Protein AF-A0A6G1L6P2-F1 (afdb_monomer)

Radius of gyration: 22.65 Å; Cα contacts (8 Å, |Δi|>4): 127; chains: 1; bounding box: 70×42×57 Å

Sequence (224 aa):
MVAENNATTLSATIERDLTTFKSQRERLYQLQTHPETIERSDSNMITTSSRSILKTYARELEALESKGSHTIEDKQAMHDLNTLLVMGDQLAEIRTIFAQAYEAKFGTIDNTTHELEQKSAGLEDQMADIDLDPSEASKTSTGTNTTAGNDPKGVYALLNLSPPVFFQVVQKAIKKKRMALHPDKNRDDPTAADRFAQFMALVEETMGTAEKKEKYDGAGIGAA

InterPro domains:
  IPR001623 DnaJ domain [PF00226] (155-217)
  IPR001623 DnaJ domain [PS50076] (154-220)
  IPR001623 DnaJ domain [cd06257] (156-198)
  IPR036869 Chaperone J-domain superfamily [G3DSA:1.10.287.110] (138-223)
  IPR036869 Chaperone J-domain superfamily [SSF46565] (152-220)

Mean predicted aligned error: 16.19 Å

pLDDT: mean 72.22, std 19.43, range [26.39, 90.69]

Organism: NCBI:txid161662

Solvent-accessible surface area (backbone atoms only — not comparable to full-atom values): 13826 Å² total; per-residue (Å²): 141,77,75,75,64,58,60,57,53,49,48,56,49,51,53,53,50,47,50,50,54,50,52,54,52,52,50,52,53,50,38,70,80,41,60,89,70,69,45,77,70,48,50,51,59,58,69,56,74,64,61,69,59,49,56,51,45,55,51,52,40,53,59,55,70,68,44,95,70,76,55,74,66,54,52,50,48,44,53,52,43,53,52,43,46,54,50,50,52,51,48,55,52,49,33,53,52,48,51,54,56,43,33,75,75,77,40,81,91,53,98,72,78,73,75,70,68,75,68,73,73,77,79,78,82,87,87,76,92,82,91,83,85,90,82,82,85,87,77,89,85,90,80,93,76,97,68,90,85,62,48,91,82,43,60,40,65,76,55,76,45,70,78,89,72,56,64,70,57,50,52,51,37,48,53,53,50,51,64,68,41,30,38,87,78,34,72,89,43,91,56,24,56,57,55,36,50,54,50,51,52,51,36,58,72,35,55,64,43,69,67,38,34,52,50,47,55,49,56,48,73,66,80,123

Foldseek 3Di:
DPDPPPLVVLVVVLVVLVVVLVVLVVVLVVCVVVVVPDDLVNLCSLPPQPVVVLVVLVVVLVVLVPDPDADPSSVVSNVSSVVSNLSSVQSNVSSVVSQVVCCVPPNHSDSPPPPPVVVVPPPDDDDDDDDDDDDDDDDDDDDDDDDDQQQPPCLCVLLVHDPPHDLVVSVVSLVVSLVVLPCVVVVVDPCSVVVSVVNVVVCVQARVDPVSVVVSRVVSVPPD

Nearest PDB structures (foldseek):
  2ctq-assembly1_A  TM=5.858E-01  e=2.218E-01  Homo sapiens
  9had-assembly1_A  TM=7.003E-01  e=1.950E+00  Dermatophagoides farinae
  3qni-assembly1_B  TM=3.106E-01  e=2.153E+00  Homo sapiens
  3q84-assembly3_N  TM=2.902E-01  e=2.262E+00  Homo sapiens
  3m3w-assembly1_B  TM=5.149E-01  e=7.777E+00  Mus musculus

Secondary structure (DSSP, 8-state):
--SHHHHHHHHHHHHHHHHHHHHHHHHHHHHHH-GGG--HHHHHHHH--THHHHHHHHHHHHHHHTSSS--HHHHHHHHHHHHHHHHHHHHHHHHHHHHHHHHHHH----TTTTSSSTTSSSS-----------------------S-SS-TTSHHHHHT--SS--HHHHHHHHHHHHHHS-GGG-TT-TTHHHHHHHHHHHHHHHTSSHHHHHHHHHHTTS--

Structure (mmCIF, N/CA/C/O backbone):
data_AF-A0A6G1L6P2-F1
#
_entry.id   AF-A0A6G1L6P2-F1
#
loop_
_atom_site.group_PDB
_atom_site.id
_atom_site.type_symbol
_atom_site.label_atom_id
_atom_site.label_alt_id
_atom_site.label_comp_id
_atom_site.label_asym_id
_atom_site.label_entity_id
_atom_site.label_seq_id
_atom_site.pdbx_PDB_ins_code
_atom_site.Cartn_x
_atom_site.Cartn_y
_atom_site.Cartn_z
_atom_site.occupancy
_atom_site.B_iso_or_equiv
_atom_site.auth_seq_id
_atom_site.auth_comp_id
_atom_site.auth_asym_id
_atom_site.auth_atom_id
_atom_site.pdbx_PDB_model_num
ATOM 1 N N . MET A 1 1 ? -18.878 6.992 34.022 1.00 39.09 1 MET A N 1
ATOM 2 C CA . MET A 1 1 ? -18.062 7.852 33.138 1.00 39.09 1 MET A CA 1
ATOM 3 C C . MET A 1 1 ? -16.719 7.169 32.879 1.00 39.09 1 MET A C 1
ATOM 5 O O . MET A 1 1 ? -15.797 7.424 33.634 1.00 39.09 1 MET A O 1
ATOM 9 N N . VAL A 1 2 ? -16.616 6.233 31.918 1.00 42.62 2 VAL A N 1
ATOM 10 C CA . VAL A 1 2 ? -15.323 5.564 31.585 1.00 42.62 2 VAL A CA 1
ATOM 11 C C . VAL A 1 2 ? -15.163 5.221 30.080 1.00 42.62 2 VAL A C 1
ATOM 13 O O . VAL A 1 2 ? -14.102 4.777 29.668 1.00 42.62 2 VAL A O 1
ATOM 16 N N . ALA A 1 3 ? -16.155 5.451 29.209 1.00 47.91 3 ALA A N 1
ATOM 17 C CA . ALA A 1 3 ? -16.074 4.995 27.808 1.00 47.91 3 ALA A CA 1
ATOM 18 C C . ALA A 1 3 ? -15.355 5.960 26.835 1.00 47.91 3 ALA A C 1
ATOM 20 O O . ALA A 1 3 ? -14.918 5.526 25.774 1.00 47.91 3 ALA A O 1
ATOM 21 N N . GLU A 1 4 ? -15.193 7.240 27.182 1.00 46.59 4 GLU A N 1
ATOM 22 C CA . GLU A 1 4 ? -14.683 8.266 26.248 1.00 46.59 4 GLU A CA 1
ATOM 23 C C . GLU A 1 4 ? -13.163 8.213 26.013 1.00 46.59 4 GLU A C 1
ATOM 25 O O . GLU A 1 4 ? -12.677 8.732 25.014 1.00 46.59 4 GLU A O 1
ATOM 30 N N . ASN A 1 5 ? -12.398 7.527 26.868 1.00 52.53 5 ASN A N 1
ATOM 31 C CA . ASN A 1 5 ? -10.936 7.499 26.745 1.00 52.53 5 ASN A CA 1
ATOM 32 C C . ASN A 1 5 ? -10.417 6.508 25.692 1.00 52.53 5 ASN A C 1
ATOM 34 O O . ASN A 1 5 ? -9.293 6.659 25.231 1.00 52.53 5 ASN A O 1
ATOM 38 N N . ASN A 1 6 ? -11.201 5.504 25.285 1.00 64.75 6 ASN A N 1
ATOM 39 C CA . ASN A 1 6 ? -10.676 4.438 24.424 1.00 64.75 6 ASN A CA 1
ATOM 40 C C . ASN A 1 6 ? -10.648 4.838 22.937 1.00 64.75 6 ASN A C 1
ATOM 42 O O . ASN A 1 6 ? -9.702 4.515 22.225 1.00 64.75 6 ASN A O 1
ATOM 46 N N . ALA A 1 7 ? -11.652 5.594 22.478 1.00 63.69 7 ALA A N 1
ATOM 47 C CA . ALA A 1 7 ? -11.746 6.031 21.083 1.00 63.69 7 ALA A CA 1
ATOM 48 C C . ALA A 1 7 ? -10.664 7.065 20.728 1.00 63.69 7 ALA A C 1
ATOM 50 O O . ALA A 1 7 ? -10.006 6.948 19.697 1.00 63.69 7 ALA A O 1
ATOM 51 N N . THR A 1 8 ? -10.413 8.029 21.616 1.00 69.75 8 THR A N 1
ATOM 52 C CA . THR A 1 8 ? -9.384 9.060 21.416 1.00 69.75 8 THR A CA 1
ATOM 53 C C . THR A 1 8 ? -7.974 8.465 21.417 1.00 69.75 8 THR A C 1
ATOM 55 O O . THR A 1 8 ? -7.147 8.825 20.580 1.00 69.75 8 THR A O 1
ATOM 58 N N . THR A 1 9 ? -7.692 7.511 22.312 1.00 77.25 9 THR A N 1
ATOM 59 C CA . THR A 1 9 ? -6.400 6.805 22.341 1.00 77.25 9 THR A CA 1
ATOM 60 C C . THR A 1 9 ? -6.196 5.932 21.103 1.00 77.25 9 THR A C 1
ATOM 62 O O . THR A 1 9 ? -5.087 5.895 20.562 1.00 77.25 9 THR A O 1
ATOM 65 N N . LEU A 1 10 ? -7.254 5.274 20.622 1.00 78.00 10 LEU A N 1
ATOM 66 C CA . LEU A 1 10 ? -7.213 4.509 19.379 1.00 78.00 10 LEU A CA 1
ATOM 67 C C . LEU A 1 10 ? -6.943 5.422 18.172 1.00 78.00 10 LEU A C 1
ATOM 69 O O . LEU A 1 10 ? -6.026 5.145 17.405 1.00 78.00 10 LEU A O 1
ATOM 73 N N . SER A 1 11 ? -7.648 6.552 18.057 1.00 78.25 11 SER A N 1
ATOM 74 C CA 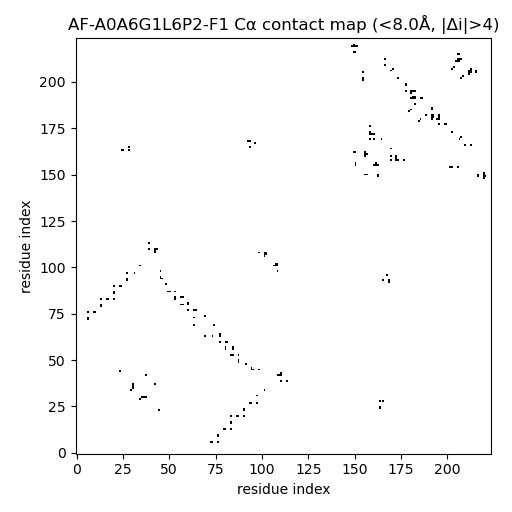. SER A 1 11 ? -7.448 7.525 16.972 1.00 78.25 11 SER A CA 1
ATOM 75 C C . SER A 1 11 ? -6.012 8.054 16.923 1.00 78.25 11 SER A C 1
ATOM 77 O O . SER A 1 11 ? -5.377 8.021 15.873 1.00 78.25 11 SER A O 1
ATOM 79 N N . ALA A 1 12 ? -5.451 8.459 18.067 1.00 82.56 12 ALA A N 1
ATOM 80 C CA . ALA A 1 12 ? -4.067 8.937 18.136 1.00 82.56 12 ALA A CA 1
ATOM 81 C C . ALA A 1 12 ? -3.046 7.845 17.756 1.00 82.56 12 ALA A C 1
ATOM 83 O O . ALA A 1 12 ? -2.016 8.124 17.139 1.00 82.56 12 ALA A O 1
ATOM 84 N N . THR A 1 13 ? -3.335 6.589 18.111 1.00 85.06 13 THR A N 1
ATOM 85 C CA . THR A 1 13 ? -2.504 5.438 17.733 1.00 85.06 13 THR A CA 1
ATOM 86 C C . THR A 1 13 ? -2.556 5.211 16.222 1.00 85.06 13 THR A C 1
ATOM 88 O O . THR A 1 13 ? -1.507 5.112 15.586 1.00 85.06 13 THR A O 1
ATOM 91 N N . ILE A 1 14 ? -3.757 5.218 15.633 1.00 81.94 14 ILE A N 1
ATOM 92 C CA . ILE A 1 14 ? -3.962 5.079 14.187 1.00 81.94 14 ILE A CA 1
ATOM 93 C C . ILE A 1 14 ? -3.230 6.191 13.429 1.00 81.94 14 ILE A C 1
ATOM 95 O O . ILE A 1 14 ? -2.515 5.899 12.475 1.00 81.94 14 ILE A O 1
ATOM 99 N N . GLU A 1 15 ? -3.334 7.450 13.860 1.00 83.56 15 GLU A N 1
ATOM 100 C CA . GLU A 1 15 ? -2.660 8.583 13.208 1.00 83.56 15 GLU A CA 1
ATOM 101 C C . GLU A 1 15 ? -1.131 8.462 13.227 1.00 83.56 15 GLU A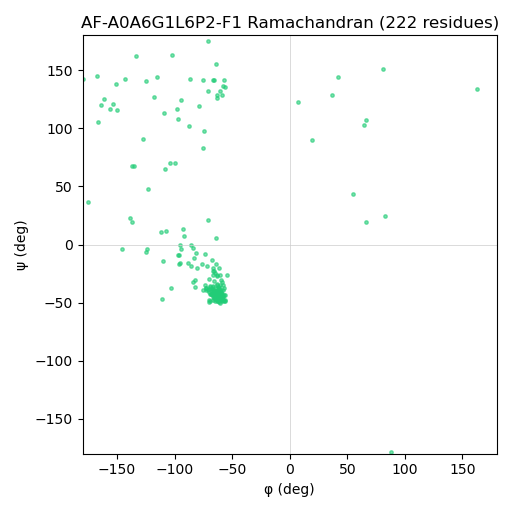 C 1
ATOM 103 O O . GLU A 1 15 ? -0.465 8.672 12.203 1.00 83.56 15 GLU A O 1
ATOM 108 N N . ARG A 1 16 ? -0.556 8.093 14.379 1.00 86.44 16 ARG A N 1
ATOM 109 C CA . ARG A 1 16 ? 0.888 7.854 14.513 1.00 86.44 16 ARG A CA 1
ATOM 110 C C . ARG A 1 16 ? 1.343 6.746 13.568 1.00 86.44 16 ARG A C 1
ATOM 112 O O . ARG A 1 16 ? 2.357 6.880 12.876 1.00 86.44 16 ARG A O 1
ATOM 119 N N . ASP A 1 17 ? 0.598 5.650 13.537 1.00 83.69 17 ASP A N 1
ATOM 120 C CA . ASP A 1 17 ? 0.978 4.476 12.766 1.00 83.69 17 ASP A CA 1
ATOM 121 C C . ASP A 1 17 ? 0.784 4.737 11.264 1.00 83.69 17 ASP A C 1
ATOM 123 O O . ASP A 1 17 ? 1.669 4.423 10.472 1.00 83.69 17 ASP A O 1
ATOM 127 N N . LEU A 1 18 ? -0.268 5.455 10.864 1.00 81.38 18 LEU A N 1
ATOM 128 C CA . LEU A 1 18 ? -0.483 5.923 9.492 1.00 81.38 18 LEU A CA 1
ATOM 129 C C . LEU A 1 18 ? 0.642 6.853 9.016 1.00 81.38 18 LEU A C 1
ATOM 131 O O . LEU A 1 18 ? 1.123 6.721 7.889 1.00 81.38 18 LEU A O 1
ATOM 135 N N . THR A 1 19 ? 1.113 7.751 9.883 1.00 85.56 19 THR A N 1
ATOM 136 C CA . THR A 1 19 ? 2.292 8.588 9.611 1.00 85.56 19 THR A CA 1
ATOM 137 C C . THR A 1 19 ? 3.536 7.724 9.404 1.00 85.56 19 THR A C 1
ATOM 139 O O . THR A 1 19 ? 4.246 7.891 8.413 1.00 85.56 19 THR A O 1
ATOM 142 N N . THR A 1 20 ? 3.748 6.730 10.268 1.00 85.62 20 THR A N 1
ATOM 143 C CA . THR A 1 20 ? 4.863 5.776 10.152 1.00 85.62 20 THR A CA 1
ATOM 144 C C . THR A 1 20 ? 4.810 4.994 8.837 1.00 85.62 20 THR A C 1
ATOM 146 O O . THR A 1 20 ? 5.813 4.918 8.127 1.00 85.62 20 THR A O 1
ATOM 149 N N . PHE A 1 21 ? 3.645 4.455 8.461 1.00 83.31 21 PHE A N 1
ATOM 150 C CA . PHE A 1 21 ? 3.459 3.729 7.200 1.00 83.31 21 PHE A CA 1
ATOM 151 C C . PHE A 1 21 ? 3.730 4.620 5.983 1.00 83.31 21 PHE A C 1
ATOM 153 O O . PHE A 1 21 ? 4.375 4.172 5.034 1.00 83.31 21 PHE A O 1
ATOM 160 N N . LYS A 1 22 ? 3.294 5.888 6.010 1.00 83.50 22 LYS A N 1
ATOM 161 C CA . LYS A 1 22 ? 3.586 6.860 4.945 1.00 83.50 22 LYS A CA 1
ATOM 162 C C . LYS A 1 22 ? 5.086 7.119 4.809 1.00 83.50 22 LYS A C 1
ATOM 164 O O . LYS A 1 22 ? 5.600 7.024 3.698 1.00 83.50 22 LYS A O 1
ATOM 169 N N . SER A 1 23 ? 5.789 7.381 5.912 1.00 85.50 23 SER A N 1
ATOM 170 C CA . SER A 1 23 ? 7.239 7.617 5.898 1.00 85.50 23 SER A CA 1
ATOM 171 C C . SER A 1 23 ? 8.022 6.399 5.411 1.00 85.50 23 SER A C 1
ATOM 173 O O . SER A 1 23 ? 8.928 6.538 4.597 1.00 85.50 23 SER A O 1
ATOM 175 N N . GLN A 1 24 ? 7.646 5.193 5.846 1.00 85.56 24 GLN A N 1
ATOM 176 C CA . GLN A 1 24 ? 8.282 3.955 5.382 1.00 85.56 24 GLN A CA 1
ATOM 177 C C . GLN A 1 24 ? 8.063 3.723 3.887 1.00 85.56 24 GLN A C 1
ATOM 179 O O . GLN A 1 24 ? 8.971 3.308 3.170 1.00 85.56 24 GLN A O 1
ATOM 184 N N . ARG A 1 25 ? 6.850 4.005 3.405 1.00 83.19 25 ARG A N 1
ATOM 185 C CA . ARG A 1 25 ? 6.527 3.917 1.985 1.00 83.19 25 ARG A CA 1
ATOM 186 C C . ARG A 1 25 ? 7.378 4.892 1.167 1.00 83.19 25 ARG A C 1
ATOM 188 O O . ARG A 1 25 ? 7.939 4.483 0.157 1.00 83.19 25 ARG A O 1
ATOM 195 N N . GLU A 1 26 ? 7.493 6.140 1.614 1.00 84.62 26 GLU A N 1
ATOM 196 C CA . GLU A 1 26 ? 8.321 7.162 0.965 1.00 84.62 26 GLU A CA 1
ATOM 197 C C . GLU A 1 26 ? 9.799 6.761 0.931 1.00 84.62 26 GLU A C 1
ATOM 199 O O . GLU A 1 26 ? 10.443 6.823 -0.114 1.00 84.62 26 GLU A O 1
ATOM 204 N N . ARG A 1 27 ? 10.324 6.251 2.050 1.00 87.12 27 ARG A N 1
ATOM 205 C CA . ARG A 1 27 ? 11.709 5.779 2.127 1.00 87.12 27 ARG A CA 1
ATOM 206 C C . ARG A 1 27 ? 11.987 4.653 1.134 1.00 87.12 27 ARG A C 1
ATOM 208 O O . ARG A 1 27 ? 13.006 4.681 0.455 1.00 87.12 27 ARG A O 1
ATOM 215 N N . LEU A 1 28 ? 11.062 3.704 0.978 1.00 83.44 28 LEU A N 1
ATOM 216 C CA . LEU A 1 28 ? 11.200 2.647 -0.027 1.00 83.44 28 LEU A CA 1
ATOM 217 C C . LEU A 1 28 ? 11.260 3.216 -1.456 1.00 83.44 28 LEU A C 1
ATOM 219 O O . LEU A 1 28 ? 12.044 2.709 -2.255 1.00 83.44 28 LEU A O 1
ATOM 223 N N . TYR A 1 29 ? 10.511 4.278 -1.784 1.00 80.88 29 TYR A N 1
ATOM 224 C CA . TYR A 1 29 ? 10.645 4.940 -3.095 1.00 80.88 29 TYR A CA 1
ATOM 225 C C . TYR A 1 29 ? 12.018 5.542 -3.317 1.00 80.88 29 TYR A C 1
ATOM 227 O O . TYR A 1 29 ? 12.578 5.389 -4.401 1.00 80.88 29 TYR A O 1
ATOM 235 N N . GLN A 1 30 ? 12.562 6.208 -2.303 1.00 83.12 30 GLN A N 1
ATOM 236 C CA . GLN A 1 30 ? 13.899 6.786 -2.393 1.00 83.12 30 GLN A CA 1
ATOM 237 C C . GLN A 1 30 ? 14.946 5.700 -2.639 1.00 83.12 30 GLN A C 1
ATOM 239 O O . GLN A 1 30 ? 15.768 5.838 -3.536 1.00 83.12 30 GLN A O 1
ATOM 244 N N . LEU A 1 31 ? 14.855 4.573 -1.932 1.00 82.81 31 LEU A N 1
ATOM 245 C CA . LEU A 1 31 ? 15.752 3.436 -2.148 1.00 82.81 31 LEU A CA 1
ATOM 246 C C . LEU A 1 31 ? 15.571 2.782 -3.525 1.00 82.81 31 LEU A C 1
ATOM 248 O O . LEU A 1 31 ? 16.473 2.114 -4.017 1.00 82.81 31 LEU A O 1
ATOM 252 N N . GLN A 1 32 ? 14.415 2.944 -4.170 1.00 74.00 32 GLN A N 1
ATOM 253 C CA . GLN A 1 32 ? 14.222 2.466 -5.538 1.00 74.00 32 GLN A CA 1
ATOM 254 C C . GLN A 1 32 ? 15.032 3.288 -6.544 1.00 74.00 32 GLN A C 1
ATOM 256 O O . GLN A 1 32 ? 15.559 2.731 -7.508 1.00 74.00 32 GLN A O 1
ATOM 261 N N . THR A 1 33 ? 15.062 4.607 -6.355 1.00 75.38 33 THR A N 1
ATOM 262 C CA . THR A 1 33 ? 15.762 5.536 -7.247 1.00 75.38 33 THR A CA 1
ATOM 263 C C . THR A 1 33 ? 17.251 5.616 -6.925 1.00 75.38 33 THR A C 1
ATOM 265 O O . THR A 1 33 ? 18.043 5.771 -7.847 1.00 75.38 33 THR A O 1
ATOM 268 N N . HIS A 1 34 ? 17.614 5.427 -5.654 1.00 77.88 34 HIS A N 1
ATOM 269 C CA . HIS A 1 34 ? 18.975 5.531 -5.125 1.00 77.88 34 HIS A CA 1
ATOM 270 C C . HIS A 1 34 ? 19.282 4.350 -4.178 1.00 77.88 34 HIS A C 1
ATOM 272 O O . HIS A 1 34 ? 19.381 4.538 -2.958 1.00 77.88 34 HIS A O 1
ATOM 278 N N . PRO A 1 35 ? 19.364 3.103 -4.685 1.00 75.44 35 PRO A N 1
ATOM 279 C CA . PRO A 1 35 ? 19.577 1.906 -3.861 1.00 75.44 35 PRO A CA 1
ATOM 280 C C . PRO A 1 35 ? 20.905 1.898 -3.090 1.00 75.44 35 PRO A C 1
ATOM 282 O O . PRO A 1 35 ? 21.017 1.198 -2.086 1.00 75.44 35 PRO A O 1
ATOM 285 N N . GLU A 1 36 ? 21.887 2.688 -3.520 1.00 73.75 36 GLU A N 1
ATOM 286 C CA . GLU A 1 36 ? 23.169 2.922 -2.847 1.00 73.75 36 GLU A CA 1
ATOM 287 C C . GLU A 1 36 ? 23.040 3.688 -1.520 1.00 73.75 36 GLU A C 1
ATOM 289 O O . GLU A 1 36 ? 23.975 3.714 -0.728 1.00 73.75 36 GLU A O 1
ATOM 294 N N . THR A 1 37 ? 21.880 4.295 -1.251 1.00 79.88 37 THR A N 1
ATOM 295 C CA . THR A 1 37 ? 21.626 5.075 -0.025 1.00 79.88 37 THR A CA 1
ATOM 296 C C . THR A 1 37 ? 21.007 4.254 1.108 1.00 79.88 37 THR A C 1
ATOM 298 O O . THR A 1 37 ? 20.481 4.829 2.065 1.00 79.88 37 THR A O 1
ATOM 301 N N . ILE A 1 38 ? 21.022 2.919 0.996 1.00 81.06 38 ILE A N 1
ATOM 302 C CA . ILE A 1 38 ? 20.427 2.030 1.995 1.00 81.06 38 ILE A CA 1
ATOM 303 C C . ILE A 1 38 ? 21.141 2.160 3.343 1.00 81.06 38 ILE A C 1
ATOM 305 O O . ILE A 1 38 ? 22.354 2.018 3.461 1.00 81.06 38 ILE A O 1
ATOM 309 N N . GLU A 1 39 ? 20.368 2.425 4.389 1.00 82.19 39 GLU A N 1
ATOM 310 C CA . GLU A 1 39 ? 20.861 2.499 5.756 1.00 82.19 39 GLU A CA 1
ATOM 311 C C . GLU A 1 39 ? 20.510 1.229 6.536 1.00 82.19 39 GLU A C 1
ATOM 313 O O . GLU A 1 39 ? 19.584 0.481 6.220 1.00 82.19 39 GLU A O 1
ATOM 318 N N . ARG A 1 40 ? 21.185 1.019 7.670 1.00 72.44 40 ARG A N 1
ATOM 319 C CA . ARG A 1 40 ? 20.848 -0.075 8.596 1.00 72.44 40 ARG A CA 1
ATOM 320 C C . ARG A 1 40 ? 19.403 0.003 9.110 1.00 72.44 40 ARG A C 1
ATOM 322 O O . ARG A 1 40 ? 18.780 -1.024 9.391 1.00 72.44 40 ARG A O 1
ATOM 329 N N . SER A 1 41 ? 18.882 1.219 9.260 1.00 76.31 41 SER A N 1
ATOM 330 C CA . SER A 1 41 ? 17.487 1.488 9.618 1.00 76.31 41 SER A CA 1
ATOM 331 C C . SER A 1 41 ? 16.519 0.919 8.564 1.00 76.31 41 SER A C 1
ATOM 333 O O . SER A 1 41 ? 15.477 0.362 8.926 1.00 76.31 41 SER A O 1
ATOM 335 N N . ASP A 1 42 ? 16.906 0.948 7.286 1.00 81.31 42 ASP A N 1
ATOM 336 C CA . ASP A 1 42 ? 16.126 0.430 6.164 1.00 81.31 42 ASP A CA 1
ATOM 337 C C . ASP A 1 42 ? 16.101 -1.095 6.129 1.00 81.31 42 ASP A C 1
ATOM 339 O O . ASP A 1 42 ? 15.039 -1.671 5.900 1.00 81.31 42 ASP A O 1
ATOM 343 N N . SER A 1 43 ? 17.215 -1.770 6.436 1.00 73.31 43 SER A N 1
ATOM 344 C CA . SER A 1 43 ? 17.243 -3.240 6.520 1.00 73.31 43 SER A CA 1
ATOM 345 C C . SER A 1 43 ? 16.229 -3.761 7.536 1.00 73.31 43 SER A C 1
ATOM 347 O O . SER A 1 43 ? 15.455 -4.674 7.240 1.00 73.31 43 SER A O 1
ATOM 349 N N . ASN A 1 44 ? 16.141 -3.123 8.708 1.00 74.31 44 ASN A N 1
ATOM 350 C CA . ASN A 1 44 ? 15.120 -3.457 9.700 1.00 74.31 44 ASN 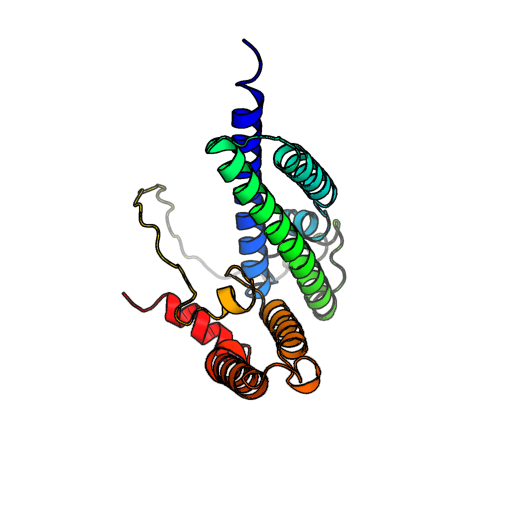A CA 1
ATOM 351 C C . ASN A 1 44 ? 13.709 -3.155 9.183 1.00 74.31 44 ASN A C 1
ATOM 353 O O . ASN A 1 44 ? 12.805 -3.964 9.380 1.00 74.31 44 ASN A O 1
ATOM 357 N N . MET A 1 45 ? 13.492 -2.032 8.498 1.00 80.38 45 MET A N 1
ATOM 358 C CA . MET A 1 45 ? 12.193 -1.730 7.892 1.00 80.38 45 MET A CA 1
ATOM 359 C C . MET A 1 45 ? 11.793 -2.785 6.848 1.00 80.38 45 MET A C 1
ATOM 361 O O . MET A 1 45 ? 10.648 -3.229 6.836 1.00 80.38 45 MET A O 1
ATOM 365 N N . ILE A 1 46 ? 12.709 -3.207 5.981 1.00 71.94 46 ILE A N 1
ATOM 366 C CA . ILE A 1 46 ? 12.446 -4.159 4.896 1.00 71.94 46 ILE A CA 1
ATOM 367 C C . ILE A 1 46 ? 12.151 -5.553 5.463 1.00 71.94 46 ILE A C 1
ATOM 369 O O . ILE A 1 46 ? 11.190 -6.199 5.040 1.00 71.94 46 ILE A O 1
ATOM 373 N N . THR A 1 47 ? 12.922 -5.985 6.463 1.00 68.00 47 THR A N 1
ATOM 374 C CA . THR A 1 47 ? 12.842 -7.338 7.035 1.00 68.00 47 THR A CA 1
ATOM 375 C C . THR A 1 47 ? 11.760 -7.487 8.110 1.00 68.00 47 THR A C 1
ATOM 377 O O . THR A 1 47 ? 11.131 -8.544 8.217 1.00 68.00 47 THR A O 1
ATOM 380 N N . THR A 1 48 ? 11.474 -6.440 8.890 1.00 68.31 48 THR A N 1
ATOM 381 C CA . THR A 1 48 ? 10.544 -6.533 10.028 1.00 68.31 48 THR A CA 1
ATOM 382 C C . THR A 1 48 ? 9.112 -6.288 9.575 1.00 68.31 48 THR A C 1
ATOM 384 O O . THR A 1 48 ? 8.677 -5.157 9.357 1.00 68.31 48 THR A O 1
ATOM 387 N N . SER A 1 49 ? 8.340 -7.362 9.431 1.00 62.53 49 SER A N 1
ATOM 388 C CA . SER A 1 49 ? 6.937 -7.274 9.032 1.00 62.53 49 SER A CA 1
ATOM 389 C C . SER A 1 49 ? 6.041 -6.865 10.205 1.00 62.53 49 SER A C 1
ATOM 391 O O . SER A 1 49 ? 5.882 -7.623 11.160 1.00 62.53 49 SER A O 1
ATOM 393 N N . SER A 1 50 ? 5.352 -5.726 10.096 1.00 67.19 50 SER A N 1
ATOM 394 C CA . SER A 1 50 ? 4.351 -5.277 11.080 1.00 67.19 50 SER A CA 1
ATOM 395 C C . SER A 1 50 ? 3.054 -6.108 11.057 1.00 67.19 50 SER A C 1
ATOM 397 O O . SER A 1 50 ? 2.015 -5.654 11.516 1.00 67.19 50 SER A O 1
ATOM 399 N N . ARG A 1 51 ? 3.054 -7.345 10.543 1.00 69.94 51 ARG A N 1
ATOM 400 C CA . ARG A 1 51 ? 1.849 -8.196 10.449 1.00 69.94 51 ARG A CA 1
ATOM 401 C C . ARG A 1 51 ? 1.121 -8.387 11.783 1.00 69.94 51 ARG A C 1
ATOM 403 O O . ARG A 1 51 ? -0.075 -8.657 11.779 1.00 69.94 51 ARG A O 1
ATOM 410 N N . SER A 1 52 ? 1.818 -8.278 12.913 1.00 74.75 52 SER A N 1
ATOM 411 C CA . SER A 1 52 ? 1.195 -8.308 14.240 1.00 74.75 52 SER A CA 1
ATOM 412 C C . SER A 1 52 ? 0.283 -7.104 14.482 1.00 74.75 52 SER A C 1
ATOM 414 O O . SER A 1 52 ? -0.816 -7.297 14.990 1.00 74.75 52 SER A O 1
ATOM 416 N N . ILE A 1 53 ? 0.691 -5.900 14.068 1.00 78.75 53 ILE A N 1
ATOM 417 C CA . ILE A 1 53 ? -0.087 -4.672 14.267 1.00 78.75 53 ILE A CA 1
ATOM 418 C C . ILE A 1 53 ? -1.336 -4.658 13.376 1.00 78.75 53 ILE A C 1
ATOM 420 O O . ILE A 1 53 ? -2.426 -4.361 13.850 1.00 78.75 53 ILE A O 1
ATOM 424 N N . LEU A 1 54 ? -1.217 -5.131 12.128 1.00 82.38 54 LEU A N 1
ATOM 425 C CA . LEU A 1 54 ? -2.351 -5.247 11.198 1.00 82.38 54 LEU A CA 1
ATOM 426 C C . LEU A 1 54 ? -3.427 -6.211 11.712 1.00 82.38 54 LEU A C 1
ATOM 428 O O . LEU A 1 54 ? -4.617 -5.950 11.576 1.00 82.38 54 LEU A O 1
ATOM 432 N N . LYS A 1 55 ? -3.025 -7.306 12.369 1.00 85.56 55 LYS A N 1
ATOM 433 C CA . LYS A 1 55 ? -3.972 -8.229 13.015 1.00 85.56 55 LYS A CA 1
ATOM 434 C C . LYS A 1 55 ? -4.714 -7.592 14.187 1.00 85.56 55 LYS A C 1
ATOM 436 O O . LYS A 1 55 ? -5.836 -8.009 14.466 1.00 85.56 55 LYS A O 1
ATOM 441 N N . THR A 1 56 ? -4.086 -6.657 14.895 1.00 85.50 56 THR A N 1
ATOM 442 C CA . THR A 1 56 ? -4.740 -5.903 15.969 1.00 85.50 56 THR A CA 1
ATOM 443 C C . THR A 1 56 ? -5.792 -4.970 15.379 1.00 85.50 56 THR A C 1
ATOM 445 O O . THR A 1 56 ? -6.948 -5.055 15.776 1.00 85.50 56 THR A O 1
ATOM 448 N N . TYR A 1 57 ? -5.443 -4.202 14.344 1.00 86.69 57 TYR A N 1
ATOM 449 C CA . TYR A 1 57 ? -6.387 -3.300 13.677 1.00 86.69 57 TYR A CA 1
ATOM 450 C C . TYR A 1 57 ? -7.556 -4.017 13.011 1.00 86.69 57 TYR A C 1
ATOM 452 O O . TYR A 1 57 ? -8.678 -3.534 13.072 1.00 86.69 57 TYR A O 1
ATOM 460 N N . ALA A 1 58 ? -7.325 -5.190 12.414 1.00 87.62 58 ALA A N 1
ATOM 461 C CA . ALA A 1 58 ? -8.405 -5.990 11.842 1.00 87.62 58 ALA A CA 1
ATOM 462 C C . ALA A 1 58 ? -9.437 -6.402 12.906 1.00 87.62 58 ALA A C 1
ATOM 464 O O . ALA A 1 58 ? -10.636 -6.340 12.656 1.00 87.62 58 ALA A O 1
ATOM 465 N N . ARG A 1 59 ? -8.979 -6.767 14.112 1.00 87.06 59 ARG A N 1
ATOM 466 C CA . ARG A 1 59 ? -9.876 -7.083 15.236 1.00 87.06 59 ARG A CA 1
ATOM 467 C C . ARG A 1 59 ? -10.596 -5.850 15.771 1.00 87.06 59 ARG A C 1
ATOM 469 O O . ARG A 1 59 ? -11.753 -5.949 16.159 1.00 87.06 59 ARG A O 1
ATOM 476 N N . GLU A 1 60 ? -9.920 -4.707 15.825 1.00 86.56 60 GLU A N 1
ATOM 477 C CA . GLU A 1 60 ? -10.536 -3.447 16.259 1.00 86.56 60 GLU A CA 1
ATOM 478 C C . GLU A 1 60 ? -11.591 -2.962 15.263 1.00 86.56 60 GLU A C 1
ATOM 480 O O . GLU A 1 60 ? -12.654 -2.509 15.682 1.00 86.56 60 GLU A O 1
ATOM 485 N N . LEU A 1 61 ? -11.342 -3.132 13.962 1.00 89.06 61 LEU A N 1
ATOM 486 C CA . LEU A 1 61 ? -12.313 -2.854 12.911 1.00 89.06 61 LEU A CA 1
ATOM 487 C C . LEU A 1 61 ? -13.550 -3.749 13.062 1.00 89.06 61 LEU A C 1
ATOM 489 O O . LEU A 1 61 ? -14.658 -3.230 13.130 1.00 89.06 61 LEU A O 1
ATOM 493 N N . GLU A 1 62 ? -13.367 -5.062 13.226 1.00 89.12 62 GLU A N 1
ATOM 494 C CA . GLU A 1 62 ? -14.468 -6.014 13.451 1.00 89.12 62 GLU A CA 1
ATOM 495 C C . GLU A 1 62 ? -15.273 -5.682 14.724 1.00 89.12 62 GLU A C 1
ATOM 497 O O . GLU A 1 62 ? -16.505 -5.757 14.741 1.00 89.12 62 GLU A O 1
ATOM 502 N N . ALA A 1 63 ? -14.590 -5.266 15.795 1.00 86.62 63 ALA A N 1
ATOM 503 C CA . ALA A 1 63 ? -15.231 -4.852 17.040 1.00 86.62 63 ALA A CA 1
ATOM 504 C C . ALA A 1 63 ? -16.054 -3.564 16.880 1.00 86.62 63 ALA A C 1
ATOM 506 O O . ALA A 1 63 ? -17.110 -3.439 17.504 1.00 86.62 63 ALA A O 1
ATOM 507 N N . LEU A 1 64 ? -15.588 -2.616 16.058 1.00 86.25 64 LEU A N 1
ATOM 508 C CA . LEU A 1 64 ? -16.341 -1.408 15.726 1.00 86.25 64 LEU A CA 1
ATOM 509 C C . LEU A 1 64 ? -17.540 -1.734 14.836 1.00 86.25 64 LEU A C 1
ATOM 511 O O . LEU A 1 64 ? -18.637 -1.328 15.193 1.00 86.25 64 LEU A O 1
ATOM 515 N N . GLU A 1 65 ? -17.363 -2.526 13.776 1.00 87.81 65 GLU A N 1
ATOM 516 C CA . GLU A 1 65 ? -18.435 -2.946 12.856 1.00 87.81 65 GLU A CA 1
ATOM 517 C C . GLU A 1 65 ? -19.552 -3.732 13.559 1.00 87.81 65 GLU A C 1
ATOM 519 O O . GLU A 1 65 ? -20.721 -3.660 13.175 1.00 87.81 65 GLU A O 1
ATOM 524 N N . SER A 1 66 ? -19.204 -4.465 14.620 1.00 88.38 66 SER A N 1
ATOM 525 C CA . SER A 1 66 ? -20.156 -5.220 15.439 1.00 88.38 66 SER A CA 1
ATOM 526 C C . SER A 1 66 ? -21.018 -4.336 16.353 1.00 88.38 66 SER A C 1
ATOM 528 O O . SER A 1 66 ? -21.952 -4.838 16.988 1.00 88.38 66 SER A O 1
ATOM 530 N N . LYS A 1 67 ? -20.743 -3.026 16.459 1.00 85.62 67 LYS A N 1
ATOM 531 C CA . LYS A 1 67 ? -21.587 -2.106 17.233 1.00 85.62 67 LYS A CA 1
ATOM 532 C C . LYS A 1 67 ? -22.921 -1.878 16.512 1.00 85.62 67 LYS A C 1
ATOM 534 O O . LYS A 1 67 ? -22.981 -1.540 15.337 1.00 85.62 67 LYS A O 1
ATOM 539 N N . GLY A 1 68 ? -24.029 -1.990 17.250 1.00 81.31 68 GLY A N 1
ATOM 540 C CA . GLY A 1 68 ? -25.379 -1.779 16.701 1.00 81.31 68 GLY A CA 1
ATOM 541 C C . GLY A 1 68 ? -25.676 -0.336 16.260 1.00 81.31 68 GLY A C 1
ATOM 542 O O . GLY A 1 68 ? -26.576 -0.112 15.452 1.00 81.31 68 GLY A O 1
ATOM 543 N N . SER A 1 69 ? -24.925 0.648 16.761 1.00 84.94 69 SER A N 1
ATOM 544 C CA . SER A 1 69 ? -24.953 2.038 16.302 1.00 84.94 69 SER A CA 1
ATOM 545 C C . SER A 1 69 ? -23.543 2.627 16.339 1.00 84.94 69 SER A C 1
ATOM 547 O O . SER A 1 69 ? -22.760 2.325 17.237 1.00 84.94 69 SER A O 1
ATOM 549 N N . HIS A 1 70 ? -23.228 3.461 15.348 1.00 87.50 70 HIS A N 1
ATOM 550 C CA . HIS A 1 70 ? -21.899 4.041 15.164 1.00 87.50 70 HIS A CA 1
ATOM 551 C C . HIS A 1 70 ? -21.984 5.557 15.287 1.00 87.50 70 HIS A C 1
ATOM 553 O O . HIS A 1 70 ? -22.787 6.187 14.584 1.00 87.50 70 HIS A O 1
ATOM 559 N N . THR A 1 71 ? -21.151 6.139 16.147 1.00 89.31 71 THR A N 1
ATOM 560 C CA . THR A 1 71 ? -20.977 7.595 16.196 1.00 89.31 71 THR A CA 1
ATOM 561 C C . THR A 1 71 ? -20.221 8.096 14.957 1.00 89.31 71 THR A C 1
ATOM 563 O O . THR A 1 71 ? -19.794 7.311 14.104 1.00 89.31 71 THR A O 1
ATOM 566 N N . ILE A 1 72 ? -20.079 9.416 14.808 1.00 85.44 72 ILE A N 1
ATOM 567 C CA . ILE A 1 72 ? -19.279 9.998 13.716 1.00 85.44 72 ILE A CA 1
ATOM 568 C C . ILE A 1 72 ? -17.808 9.601 13.889 1.00 85.44 72 ILE A C 1
ATOM 570 O O . ILE A 1 72 ? -17.147 9.227 12.924 1.00 85.44 72 ILE A O 1
ATOM 574 N N . GLU A 1 73 ? -17.333 9.601 15.131 1.00 82.06 73 GLU A N 1
ATOM 575 C CA . GLU A 1 73 ? -15.981 9.216 15.520 1.00 82.06 73 GLU A CA 1
ATOM 576 C C . GLU A 1 73 ? -15.729 7.728 15.251 1.00 82.06 73 GLU A C 1
ATOM 578 O O . GLU A 1 73 ? -14.686 7.383 14.704 1.00 82.06 73 GLU A O 1
ATOM 583 N N . ASP A 1 74 ? -16.700 6.849 15.540 1.00 81.38 74 ASP A N 1
ATOM 584 C CA . ASP A 1 74 ? -16.598 5.422 15.203 1.00 81.38 74 ASP A CA 1
ATOM 585 C C . ASP A 1 74 ? -16.452 5.219 13.685 1.00 81.38 74 ASP A C 1
ATOM 587 O O . ASP A 1 74 ? -15.630 4.422 13.237 1.00 81.38 74 ASP A O 1
ATOM 591 N N . LYS A 1 75 ? -17.215 5.962 12.869 1.00 85.44 75 LYS A N 1
ATOM 592 C CA . LYS A 1 75 ? -17.111 5.887 11.401 1.00 85.44 75 LYS A CA 1
ATOM 593 C C . LYS A 1 75 ? -15.762 6.374 10.886 1.00 85.44 75 LYS A C 1
ATOM 595 O O . LYS A 1 75 ? -15.215 5.758 9.973 1.00 85.44 75 LYS A O 1
ATOM 600 N N . GLN A 1 76 ? -15.232 7.444 11.473 1.00 85.12 76 GLN A N 1
ATOM 601 C CA . GLN A 1 76 ? -13.908 7.955 11.133 1.00 85.12 76 GLN A CA 1
ATOM 602 C C . GLN A 1 76 ? -12.816 6.940 11.504 1.00 85.12 76 GLN A C 1
ATOM 604 O O . GLN A 1 76 ? -11.999 6.586 10.658 1.00 85.12 76 GLN A O 1
ATOM 609 N N . ALA A 1 77 ? -12.866 6.375 12.713 1.00 82.69 77 ALA A N 1
ATOM 610 C CA . ALA A 1 77 ? -11.922 5.350 13.151 1.00 82.69 77 ALA A CA 1
ATOM 611 C C . ALA A 1 77 ? -11.960 4.100 12.254 1.00 82.69 77 ALA A C 1
ATOM 613 O O . ALA A 1 77 ? -10.910 3.582 11.880 1.00 82.69 77 ALA A O 1
ATOM 614 N N . MET A 1 78 ? -13.149 3.640 11.846 1.00 86.81 78 MET A N 1
ATOM 615 C CA . MET A 1 78 ? -13.286 2.526 10.897 1.00 86.81 78 MET A CA 1
ATOM 616 C C . MET A 1 78 ? -12.662 2.844 9.532 1.00 86.81 78 MET A C 1
ATOM 618 O O . MET A 1 78 ? -11.953 2.008 8.967 1.00 86.81 78 MET A O 1
ATOM 622 N N . HIS A 1 79 ? -12.895 4.049 9.002 1.00 87.69 79 HIS A N 1
ATOM 623 C CA . HIS A 1 79 ? -12.279 4.495 7.751 1.00 87.69 79 HIS A CA 1
ATOM 624 C C . HIS A 1 79 ? -10.745 4.491 7.844 1.00 87.69 79 HIS A C 1
ATOM 626 O O . HIS A 1 79 ? -10.060 4.002 6.938 1.00 87.69 79 HIS A O 1
ATOM 632 N N . ASP A 1 80 ? -10.202 4.995 8.949 1.00 83.75 80 ASP A N 1
ATOM 633 C CA . ASP A 1 80 ? -8.759 5.121 9.129 1.00 83.75 80 ASP A CA 1
ATOM 634 C C . ASP A 1 80 ? -8.095 3.759 9.371 1.00 83.75 80 ASP A C 1
ATOM 636 O O . ASP A 1 80 ? -7.048 3.483 8.783 1.00 83.75 80 ASP A O 1
ATOM 640 N N . LEU A 1 81 ? -8.741 2.854 10.117 1.00 86.25 81 LEU A N 1
ATOM 641 C CA . LEU A 1 81 ? -8.313 1.456 10.259 1.00 86.25 81 LEU A CA 1
ATOM 642 C C . LEU A 1 81 ? -8.287 0.731 8.912 1.00 86.25 81 LEU A C 1
ATOM 644 O O . LEU A 1 81 ? -7.304 0.062 8.594 1.00 86.25 81 LEU A O 1
ATOM 648 N N . ASN A 1 82 ? -9.334 0.882 8.098 1.00 88.38 82 ASN A N 1
ATOM 649 C CA . ASN A 1 82 ? -9.389 0.259 6.777 1.00 88.38 82 ASN A CA 1
ATOM 650 C C . ASN A 1 82 ? -8.285 0.805 5.856 1.00 88.38 82 ASN A C 1
ATOM 652 O O . ASN A 1 82 ? -7.579 0.047 5.190 1.00 88.38 82 ASN A O 1
ATOM 656 N N . THR A 1 83 ? -8.065 2.122 5.885 1.00 85.94 83 THR A N 1
ATOM 657 C CA . THR A 1 83 ? -6.958 2.763 5.161 1.00 85.94 83 THR A CA 1
ATOM 658 C C . THR A 1 83 ? -5.612 2.189 5.598 1.00 85.94 83 THR A C 1
ATOM 660 O O . THR A 1 83 ? -4.776 1.852 4.760 1.00 85.94 83 THR A O 1
ATOM 663 N N . LEU A 1 84 ? -5.407 2.031 6.904 1.00 84.94 84 LEU A N 1
ATOM 664 C CA . LEU A 1 84 ? -4.161 1.529 7.464 1.00 84.94 84 LEU A CA 1
ATOM 665 C C . LEU A 1 84 ? -3.931 0.050 7.114 1.00 84.94 84 LEU A C 1
ATOM 667 O O . LEU A 1 84 ? -2.817 -0.313 6.740 1.00 84.94 84 LEU A O 1
ATOM 671 N N . LEU A 1 85 ? -4.973 -0.788 7.128 1.00 86.75 85 LEU A N 1
ATOM 672 C CA . LEU A 1 85 ? -4.899 -2.178 6.661 1.00 86.75 85 LEU A CA 1
ATOM 673 C C . LEU A 1 85 ? -4.463 -2.259 5.193 1.00 86.75 85 LEU A C 1
ATOM 675 O O . LEU A 1 85 ? -3.507 -2.968 4.874 1.00 86.75 85 LEU A O 1
ATOM 679 N N . VAL A 1 86 ? -5.094 -1.471 4.318 1.00 85.25 86 VAL A N 1
ATOM 680 C CA . VAL A 1 86 ? -4.732 -1.406 2.893 1.00 85.25 86 VAL A CA 1
ATOM 681 C C . VAL A 1 86 ? -3.288 -0.932 2.710 1.00 85.25 86 VAL A C 1
ATOM 683 O O . VAL A 1 86 ? -2.535 -1.527 1.937 1.00 85.25 86 VAL A O 1
ATOM 686 N N . MET A 1 87 ? -2.870 0.111 3.433 1.00 81.56 87 MET A N 1
ATOM 687 C CA . MET A 1 87 ? -1.494 0.612 3.383 1.00 81.56 87 MET A CA 1
ATOM 688 C C . MET A 1 87 ? -0.483 -0.416 3.897 1.00 81.56 87 MET A C 1
ATOM 690 O O . MET A 1 87 ? 0.593 -0.558 3.318 1.00 81.56 87 MET A O 1
ATOM 694 N N . GLY A 1 88 ? -0.817 -1.143 4.962 1.00 84.94 88 GLY A N 1
ATOM 695 C CA . GLY A 1 88 ? 0.018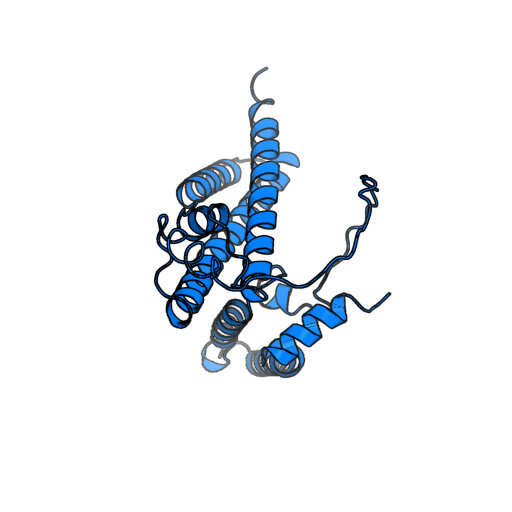 -2.196 5.525 1.00 84.94 88 GLY A CA 1
ATOM 696 C C . GLY A 1 88 ? 0.252 -3.340 4.544 1.00 84.94 88 GLY A C 1
ATOM 697 O O . GLY A 1 88 ? 1.394 -3.773 4.366 1.00 84.94 88 GLY A O 1
ATOM 698 N N . ASP A 1 89 ? -0.804 -3.779 3.860 1.00 84.75 89 ASP A N 1
ATOM 699 C CA . ASP A 1 89 ? -0.721 -4.803 2.817 1.00 84.75 89 ASP A CA 1
ATOM 700 C C . ASP A 1 89 ? 0.109 -4.324 1.619 1.00 84.75 89 ASP A C 1
ATOM 702 O O . ASP A 1 89 ? 1.003 -5.038 1.154 1.00 84.75 89 ASP A O 1
ATOM 706 N N . GLN A 1 90 ? -0.118 -3.088 1.160 1.00 82.00 90 GLN A N 1
ATOM 707 C CA . GLN A 1 90 ? 0.682 -2.472 0.098 1.00 82.00 90 GLN A CA 1
ATOM 708 C C . GLN A 1 90 ? 2.159 -2.382 0.488 1.00 82.00 90 GLN A C 1
ATOM 710 O O . GLN A 1 90 ? 3.028 -2.716 -0.316 1.00 82.00 90 GLN A O 1
ATOM 715 N N . LEU A 1 91 ? 2.467 -1.976 1.722 1.00 82.31 91 LEU A N 1
ATOM 716 C CA . LEU A 1 91 ? 3.843 -1.859 2.190 1.00 82.31 91 LEU A CA 1
ATOM 717 C C . LEU A 1 91 ? 4.528 -3.229 2.263 1.00 82.31 91 LEU A C 1
ATOM 719 O O . LEU A 1 91 ? 5.682 -3.360 1.862 1.00 82.31 91 LEU A O 1
ATOM 723 N N . ALA A 1 92 ? 3.823 -4.264 2.723 1.00 83.62 92 ALA A N 1
ATOM 724 C CA . ALA A 1 92 ? 4.345 -5.628 2.740 1.00 83.62 92 ALA A CA 1
ATOM 725 C C . ALA A 1 92 ? 4.652 -6.145 1.324 1.00 83.62 92 ALA A C 1
ATOM 727 O O . ALA A 1 92 ? 5.686 -6.787 1.106 1.00 83.62 92 ALA A O 1
ATOM 728 N N . GLU A 1 93 ? 3.785 -5.845 0.355 1.00 83.75 93 GLU A N 1
ATOM 729 C CA . GLU A 1 93 ? 4.025 -6.187 -1.045 1.00 83.75 93 GLU A CA 1
ATOM 730 C C . GLU A 1 93 ? 5.233 -5.432 -1.610 1.00 83.75 93 GLU A C 1
ATOM 732 O O . GLU A 1 93 ? 6.125 -6.053 -2.192 1.00 83.75 93 GLU A O 1
ATOM 737 N N . ILE A 1 94 ? 5.292 -4.117 -1.395 1.00 80.69 94 ILE A N 1
ATOM 738 C CA . ILE A 1 94 ? 6.398 -3.266 -1.837 1.00 80.69 94 ILE A CA 1
ATOM 739 C C . ILE A 1 94 ? 7.727 -3.777 -1.284 1.00 80.69 94 ILE A C 1
ATOM 741 O O . ILE A 1 94 ? 8.669 -3.948 -2.050 1.00 80.69 94 ILE A O 1
ATOM 745 N N . ARG A 1 95 ? 7.806 -4.063 0.020 1.00 83.50 95 ARG A N 1
ATOM 746 C CA . ARG A 1 95 ? 9.032 -4.571 0.653 1.00 83.50 95 ARG A CA 1
ATOM 747 C C . ARG A 1 95 ? 9.479 -5.892 0.044 1.00 83.50 95 ARG A C 1
ATOM 749 O O . ARG A 1 95 ? 10.662 -6.069 -0.203 1.00 83.50 95 ARG A O 1
ATOM 756 N N . THR A 1 96 ? 8.536 -6.793 -0.235 1.00 84.06 96 THR A N 1
ATOM 757 C CA . THR A 1 96 ? 8.839 -8.084 -0.871 1.00 84.06 96 THR A CA 1
ATOM 758 C C . THR A 1 96 ? 9.431 -7.877 -2.263 1.00 84.06 96 THR A C 1
ATOM 760 O O . THR A 1 96 ? 10.424 -8.503 -2.620 1.00 84.06 96 THR A O 1
ATOM 763 N N . ILE A 1 97 ? 8.831 -6.982 -3.048 1.00 80.94 97 ILE A N 1
ATOM 764 C CA . ILE A 1 97 ? 9.298 -6.653 -4.395 1.00 80.94 97 ILE A CA 1
ATOM 765 C C . ILE A 1 97 ? 10.672 -5.975 -4.347 1.00 80.94 97 ILE A C 1
ATOM 767 O O . ILE A 1 97 ? 11.562 -6.349 -5.108 1.00 80.94 97 ILE A O 1
ATOM 771 N N . PHE A 1 98 ? 10.847 -5.005 -3.447 1.00 82.69 98 PHE A N 1
ATOM 772 C CA . PHE A 1 98 ? 12.106 -4.297 -3.256 1.00 82.69 98 PHE A CA 1
ATOM 773 C C . PHE A 1 98 ? 13.219 -5.260 -2.849 1.00 82.69 98 PHE A C 1
ATOM 775 O O . PHE A 1 98 ? 14.250 -5.282 -3.508 1.00 82.69 98 PHE A O 1
ATOM 782 N N . ALA A 1 99 ? 12.988 -6.104 -1.838 1.00 81.25 99 ALA A N 1
ATOM 783 C CA . ALA A 1 99 ? 13.957 -7.096 -1.387 1.00 81.25 99 ALA A CA 1
ATOM 784 C C . ALA A 1 99 ? 14.389 -8.012 -2.540 1.00 81.25 99 ALA A C 1
ATOM 786 O O . ALA A 1 99 ? 15.576 -8.133 -2.799 1.00 81.25 99 ALA A O 1
ATOM 787 N N . GLN A 1 100 ? 13.448 -8.554 -3.320 1.00 81.00 100 GLN A N 1
ATOM 788 C CA . GLN A 1 100 ? 13.779 -9.395 -4.479 1.00 81.00 100 GLN A CA 1
ATOM 789 C C . GLN A 1 100 ? 14.605 -8.657 -5.542 1.00 81.00 100 GLN A C 1
ATOM 791 O O . GLN A 1 100 ? 15.556 -9.210 -6.091 1.00 81.00 100 GLN A O 1
ATOM 796 N N . ALA A 1 101 ? 14.230 -7.416 -5.865 1.00 75.75 101 ALA A N 1
ATOM 797 C CA . ALA A 1 101 ? 14.931 -6.618 -6.867 1.00 75.75 101 ALA A CA 1
ATOM 798 C C . ALA A 1 101 ? 16.328 -6.188 -6.395 1.00 75.75 101 ALA A C 1
ATOM 800 O O . ALA A 1 101 ? 17.253 -6.132 -7.205 1.00 75.75 101 ALA A O 1
ATOM 801 N N . TYR A 1 102 ? 16.467 -5.891 -5.103 1.00 78.50 102 TYR A N 1
ATOM 802 C CA . TYR A 1 102 ? 17.726 -5.534 -4.471 1.00 78.50 102 TYR A CA 1
ATOM 803 C C . TYR A 1 102 ? 18.648 -6.750 -4.390 1.00 78.50 102 TYR A C 1
ATOM 805 O O . TYR A 1 102 ? 19.766 -6.687 -4.887 1.00 78.50 102 TYR A O 1
ATOM 813 N N . GLU A 1 103 ? 18.161 -7.889 -3.892 1.00 80.94 103 GLU A N 1
ATOM 814 C CA . GLU A 1 103 ? 18.930 -9.134 -3.795 1.00 80.94 103 GLU A CA 1
ATOM 815 C C . GLU A 1 103 ? 19.457 -9.609 -5.149 1.00 80.94 103 GLU A C 1
ATOM 817 O O . GLU A 1 103 ? 20.608 -10.027 -5.257 1.00 80.94 103 GLU A O 1
ATOM 822 N N . ALA A 1 104 ? 18.653 -9.476 -6.206 1.00 75.88 104 ALA A N 1
ATOM 823 C CA . ALA A 1 104 ? 19.072 -9.820 -7.561 1.00 75.88 104 ALA A CA 1
ATOM 824 C C . ALA A 1 104 ? 20.213 -8.937 -8.102 1.00 75.88 104 ALA A C 1
ATOM 826 O O . ALA A 1 104 ? 20.923 -9.361 -9.013 1.00 75.88 104 ALA A O 1
ATOM 827 N N . LYS A 1 105 ? 20.368 -7.709 -7.589 1.00 75.00 105 LYS A N 1
ATOM 828 C CA . LYS A 1 105 ? 21.356 -6.729 -8.070 1.00 75.00 105 LYS A CA 1
ATOM 829 C C . LYS A 1 105 ? 22.576 -6.592 -7.159 1.00 75.00 105 LYS A C 1
ATOM 831 O O . LYS A 1 105 ? 23.677 -6.421 -7.666 1.00 75.00 105 LYS A O 1
ATOM 836 N N . PHE A 1 106 ? 22.370 -6.657 -5.848 1.00 73.25 106 PHE A N 1
ATOM 837 C CA . PHE A 1 106 ? 23.349 -6.300 -4.820 1.00 73.25 106 PHE A CA 1
ATOM 838 C C . PHE A 1 106 ? 23.606 -7.431 -3.809 1.00 73.25 106 PHE A C 1
ATOM 840 O O . PHE A 1 106 ? 24.518 -7.326 -2.995 1.00 73.25 106 PHE A O 1
ATOM 847 N N . GLY A 1 107 ? 22.856 -8.537 -3.877 1.00 75.44 107 GLY A N 1
ATOM 848 C CA . GLY A 1 107 ? 22.972 -9.657 -2.940 1.00 75.44 107 GLY A CA 1
ATOM 849 C C . GLY A 1 107 ? 22.100 -9.513 -1.686 1.00 75.44 107 GLY A C 1
ATOM 850 O O . GLY A 1 107 ? 21.310 -8.580 -1.552 1.00 75.44 107 GLY A O 1
ATOM 851 N N . THR A 1 108 ? 22.195 -10.491 -0.785 1.00 74.19 108 THR A N 1
ATOM 852 C CA . THR A 1 108 ? 21.299 -10.638 0.373 1.00 74.19 108 THR A CA 1
ATOM 853 C C . THR A 1 108 ? 21.313 -9.415 1.291 1.00 74.19 108 THR A C 1
ATOM 855 O O . THR A 1 108 ? 22.373 -8.994 1.759 1.00 74.19 108 THR A O 1
ATOM 858 N N . ILE A 1 109 ? 20.123 -8.893 1.615 1.00 66.06 109 ILE A N 1
ATOM 859 C CA . ILE A 1 109 ? 19.945 -7.869 2.653 1.00 66.06 109 ILE A CA 1
ATOM 860 C C . ILE A 1 109 ? 20.073 -8.554 4.018 1.00 66.06 109 ILE A C 1
ATOM 862 O O . ILE A 1 109 ? 19.084 -8.933 4.643 1.00 66.06 109 ILE A O 1
ATOM 866 N N . ASP A 1 110 ? 21.303 -8.749 4.480 1.00 60.09 110 ASP A N 1
ATOM 867 C CA . ASP A 1 110 ? 21.571 -9.216 5.838 1.00 60.09 110 ASP A CA 1
ATOM 868 C C . ASP A 1 110 ? 21.620 -8.021 6.803 1.00 60.09 110 ASP A C 1
ATOM 870 O O . ASP A 1 110 ? 22.202 -6.974 6.512 1.00 60.09 110 ASP A O 1
ATOM 874 N N . ASN A 1 111 ? 21.092 -8.195 8.020 1.00 53.00 111 ASN A N 1
ATOM 875 C CA . ASN A 1 111 ? 21.163 -7.200 9.110 1.00 53.00 111 ASN A CA 1
ATOM 876 C C . ASN A 1 111 ? 22.606 -6.908 9.605 1.00 53.00 111 ASN A C 1
ATOM 878 O O . ASN A 1 111 ? 22.802 -6.167 10.579 1.00 53.00 111 ASN A O 1
ATOM 882 N N . THR A 1 112 ? 23.602 -7.490 8.935 1.00 45.84 112 THR A N 1
ATOM 883 C CA . THR A 1 112 ? 25.027 -7.516 9.280 1.00 45.84 112 THR A CA 1
ATOM 884 C C . THR A 1 112 ? 25.921 -6.974 8.154 1.00 45.84 112 THR A C 1
ATOM 886 O O . THR A 1 112 ? 27.129 -6.862 8.341 1.00 45.84 112 THR A O 1
ATOM 889 N N . THR A 1 113 ? 25.372 -6.613 6.991 1.00 47.25 113 THR A N 1
ATOM 890 C CA . THR A 1 113 ? 26.179 -6.310 5.796 1.00 47.25 113 THR A CA 1
ATOM 891 C C . THR A 1 113 ? 26.363 -4.811 5.607 1.00 47.25 113 THR A C 1
ATOM 893 O O . THR A 1 113 ? 25.811 -4.208 4.699 1.00 47.25 113 THR A O 1
ATOM 896 N N . HIS A 1 114 ? 27.152 -4.195 6.485 1.00 43.53 114 HIS A N 1
ATOM 897 C CA . HIS A 1 114 ? 27.808 -2.919 6.167 1.00 43.53 114 HIS A CA 1
ATOM 898 C C . HIS A 1 114 ? 29.261 -2.875 6.664 1.00 43.53 114 HIS A C 1
ATOM 900 O O . HIS A 1 114 ? 29.832 -1.807 6.860 1.00 43.53 114 HIS A O 1
ATOM 906 N N . GLU A 1 115 ? 29.880 -4.043 6.866 1.00 41.72 115 GLU A N 1
ATOM 907 C CA . GLU A 1 115 ? 31.272 -4.150 7.324 1.00 41.72 115 GLU A CA 1
ATOM 908 C C . GLU A 1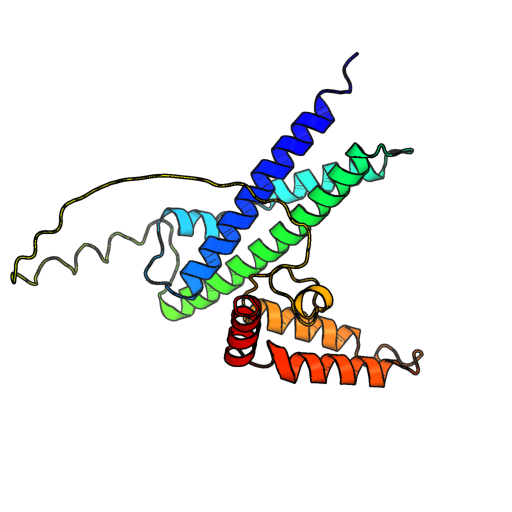 115 ? 32.287 -4.303 6.171 1.00 41.72 115 GLU A C 1
ATOM 910 O O . GLU A 1 115 ? 33.494 -4.296 6.409 1.00 41.72 115 GLU A O 1
ATOM 915 N N . LEU A 1 116 ? 31.829 -4.405 4.913 1.00 44.44 116 LEU A N 1
ATOM 916 C CA . LEU A 1 116 ? 32.707 -4.652 3.758 1.00 44.44 116 LEU A CA 1
ATOM 917 C C . LEU A 1 116 ? 32.885 -3.469 2.793 1.00 44.44 116 LEU A C 1
ATOM 919 O O . LEU A 1 116 ? 33.858 -3.479 2.047 1.00 44.44 116 LEU A O 1
ATOM 923 N N . GLU A 1 117 ? 32.070 -2.412 2.859 1.00 45.03 117 GLU A N 1
ATOM 924 C CA . GLU A 1 117 ? 32.254 -1.225 1.994 1.00 45.03 117 GLU A CA 1
ATOM 925 C C . GLU A 1 117 ? 33.029 -0.071 2.647 1.00 45.03 117 GLU A C 1
ATOM 927 O O . GLU A 1 117 ? 33.591 0.764 1.947 1.00 45.03 117 GLU A O 1
ATOM 932 N N . GLN A 1 118 ? 33.182 -0.048 3.977 1.00 43.03 118 GLN A N 1
ATOM 933 C CA . GLN A 1 118 ? 34.043 0.950 4.636 1.00 43.03 118 GLN A CA 1
ATOM 934 C C . GLN A 1 118 ? 35.540 0.589 4.616 1.00 43.03 118 GLN A C 1
ATOM 936 O O . GLN A 1 118 ? 36.371 1.416 4.982 1.00 43.03 118 GLN A O 1
ATOM 941 N N . LYS A 1 119 ? 35.917 -0.616 4.160 1.00 41.50 119 LYS A N 1
ATOM 942 C CA . LYS A 1 119 ? 37.326 -1.044 4.045 1.00 41.50 119 LYS A CA 1
ATOM 943 C C . LYS A 1 119 ? 37.940 -0.878 2.652 1.00 41.50 119 LYS A C 1
ATOM 945 O O . LYS A 1 119 ? 39.153 -1.015 2.538 1.00 41.50 119 LYS A O 1
ATOM 950 N N . SER A 1 120 ? 37.160 -0.551 1.619 1.00 38.25 120 SER A N 1
ATOM 951 C CA . SER A 1 120 ? 37.684 -0.268 0.270 1.00 38.25 120 SER A CA 1
ATOM 952 C C . SER A 1 120 ? 37.898 1.222 -0.017 1.00 38.25 120 SER A C 1
ATOM 954 O O . SER A 1 120 ? 38.519 1.549 -1.019 1.00 38.25 120 SER A O 1
ATOM 956 N N . ALA A 1 121 ? 37.447 2.125 0.862 1.00 38.09 121 ALA A N 1
ATOM 957 C CA . ALA A 1 121 ? 37.603 3.578 0.702 1.00 38.09 121 ALA A CA 1
ATOM 958 C C . ALA A 1 121 ? 38.876 4.155 1.359 1.00 38.09 121 ALA A C 1
ATOM 960 O O . ALA A 1 121 ? 39.046 5.367 1.441 1.00 38.09 121 ALA A O 1
ATOM 961 N N . GLY A 1 122 ? 39.772 3.300 1.855 1.00 33.53 122 GLY A N 1
ATOM 962 C CA . GLY A 1 122 ? 41.034 3.709 2.463 1.00 33.53 122 GLY A CA 1
ATOM 963 C C . GLY A 1 122 ? 42.220 3.363 1.579 1.00 33.53 122 GLY A C 1
ATOM 964 O O . GLY A 1 122 ? 42.976 2.487 1.982 1.00 33.53 122 GLY A O 1
ATOM 965 N N . LEU A 1 123 ? 42.344 3.975 0.389 1.00 42.44 123 LEU A N 1
ATOM 966 C CA . LEU A 1 123 ? 43.601 4.037 -0.387 1.00 42.44 123 LEU A CA 1
ATOM 967 C C . LEU A 1 123 ? 43.531 4.900 -1.670 1.00 42.44 123 LEU A C 1
ATOM 969 O O . LEU A 1 123 ? 44.191 4.577 -2.651 1.00 42.44 123 LEU A O 1
ATOM 973 N N . GLU A 1 124 ? 42.805 6.021 -1.674 1.00 37.28 124 GLU A N 1
ATOM 974 C CA . GLU A 1 124 ? 43.048 7.081 -2.670 1.00 37.28 124 GLU A CA 1
ATOM 975 C C . GLU A 1 124 ? 43.242 8.420 -1.953 1.00 37.28 124 GLU A C 1
ATOM 977 O O . GLU A 1 124 ? 42.312 9.144 -1.606 1.00 37.28 124 GLU A O 1
ATOM 982 N N . ASP A 1 125 ? 44.515 8.666 -1.654 1.00 35.44 125 ASP A N 1
ATOM 983 C CA . ASP A 1 125 ? 45.076 9.918 -1.178 1.00 35.44 125 ASP A CA 1
ATOM 984 C C . ASP A 1 125 ? 44.776 11.085 -2.139 1.00 35.44 125 ASP A C 1
ATOM 986 O O . ASP A 1 125 ? 45.037 11.006 -3.335 1.00 35.44 125 ASP A O 1
ATOM 990 N N . GLN A 1 126 ? 44.377 12.205 -1.528 1.00 34.53 126 GLN A N 1
ATOM 991 C CA . GLN A 1 126 ? 44.837 13.570 -1.819 1.00 34.53 126 GLN A CA 1
ATOM 992 C C . GLN A 1 126 ? 44.490 14.207 -3.173 1.00 34.53 126 GLN A C 1
ATOM 994 O O . GLN A 1 126 ? 45.134 13.956 -4.183 1.00 34.53 126 GLN A O 1
ATOM 999 N N . MET A 1 127 ? 43.559 15.167 -3.102 1.00 30.48 127 MET A N 1
ATOM 1000 C CA . MET A 1 127 ? 43.492 16.488 -3.770 1.00 30.48 127 MET A CA 1
ATOM 1001 C C . MET A 1 127 ? 42.022 16.942 -3.661 1.00 30.48 127 MET A C 1
ATOM 1003 O O . MET A 1 127 ? 41.136 16.155 -3.950 1.00 30.48 127 MET A O 1
ATOM 1007 N N . ALA A 1 128 ? 41.605 18.146 -3.297 1.00 29.98 128 ALA A N 1
ATOM 1008 C CA . ALA A 1 128 ? 42.196 19.360 -2.763 1.00 29.98 128 ALA A CA 1
ATOM 1009 C C . ALA A 1 128 ? 40.996 20.225 -2.298 1.00 29.98 128 ALA A C 1
ATOM 1011 O O . ALA A 1 128 ? 39.929 20.156 -2.905 1.00 29.98 128 ALA A O 1
ATOM 1012 N N . ASP A 1 129 ? 41.188 20.971 -1.211 1.00 34.19 129 ASP A N 1
ATOM 1013 C CA . ASP A 1 129 ? 40.495 22.192 -0.770 1.00 34.19 129 ASP A CA 1
ATOM 1014 C C . ASP A 1 129 ? 39.256 22.669 -1.555 1.00 34.19 129 ASP A C 1
ATOM 1016 O O . ASP A 1 129 ? 39.377 23.042 -2.717 1.00 34.19 129 ASP A O 1
ATOM 1020 N N . ILE A 1 130 ? 38.117 22.810 -0.860 1.00 28.89 130 ILE A N 1
ATOM 1021 C CA . ILE A 1 130 ? 37.226 23.988 -0.923 1.00 28.89 130 ILE A CA 1
ATOM 1022 C C . ILE A 1 130 ? 36.417 24.052 0.389 1.00 28.89 130 ILE A C 1
ATOM 1024 O O . ILE A 1 130 ? 35.626 23.162 0.703 1.00 28.89 130 ILE A O 1
ATOM 1028 N N . ASP A 1 131 ? 36.650 25.131 1.138 1.00 34.47 131 ASP A N 1
ATOM 1029 C CA . ASP A 1 131 ? 35.841 25.641 2.249 1.00 34.47 131 ASP A CA 1
ATOM 1030 C C . ASP A 1 131 ? 34.402 25.933 1.807 1.00 34.47 131 ASP A C 1
ATOM 1032 O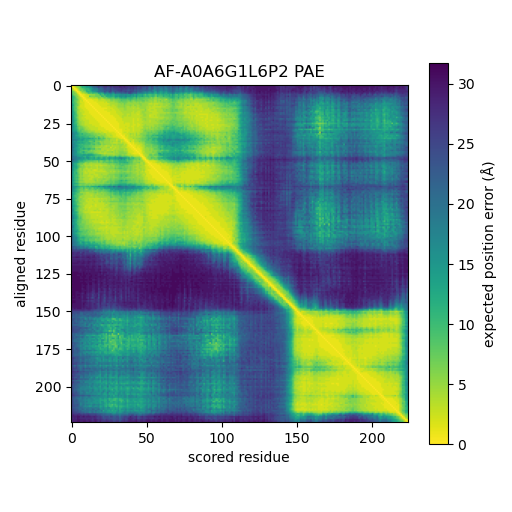 O . ASP A 1 131 ? 34.215 26.602 0.791 1.00 34.47 131 ASP A O 1
ATOM 1036 N N . LEU A 1 132 ? 33.400 25.554 2.612 1.00 29.09 132 LEU A N 1
ATOM 1037 C CA . LEU A 1 132 ? 32.095 26.229 2.645 1.00 29.09 132 LEU A CA 1
ATOM 1038 C C . LEU A 1 132 ? 31.403 26.053 4.015 1.00 29.09 132 LEU A C 1
ATOM 1040 O O . LEU A 1 132 ? 31.154 24.950 4.496 1.00 29.09 132 LEU A O 1
ATOM 1044 N N . ASP A 1 133 ? 31.147 27.217 4.605 1.00 31.97 133 ASP A N 1
ATOM 1045 C CA . ASP A 1 133 ? 30.586 27.596 5.909 1.00 31.97 133 ASP A CA 1
ATOM 1046 C C . ASP A 1 133 ? 29.168 27.030 6.205 1.00 31.97 133 ASP A C 1
ATOM 1048 O O . ASP A 1 133 ? 28.334 26.992 5.292 1.00 31.97 133 ASP A O 1
ATOM 1052 N N . PRO A 1 134 ? 28.843 26.607 7.453 1.00 39.41 134 PRO A N 1
ATOM 1053 C CA . PRO A 1 134 ? 27.536 26.063 7.815 1.00 39.41 134 PRO A CA 1
ATOM 1054 C C . PRO A 1 134 ? 26.596 27.139 8.385 1.00 39.41 134 PRO A C 1
ATOM 1056 O O . PRO A 1 134 ? 26.885 27.750 9.411 1.00 39.41 134 PRO A O 1
ATOM 1059 N N . SER A 1 135 ? 25.407 27.314 7.794 1.00 28.64 135 SER A N 1
ATOM 1060 C CA . SER A 1 135 ? 24.370 28.174 8.382 1.00 28.64 135 SER A CA 1
ATOM 1061 C C . SER A 1 135 ? 22.928 27.737 8.063 1.00 28.64 135 SER A C 1
ATOM 1063 O O . SER A 1 135 ? 22.489 27.740 6.919 1.00 28.64 135 SER A O 1
ATOM 1065 N N . GLU A 1 136 ? 22.242 27.372 9.153 1.00 28.56 136 GLU A N 1
ATOM 1066 C CA . GLU A 1 136 ? 20.822 27.563 9.506 1.00 28.56 136 GLU A CA 1
ATOM 1067 C C . GLU A 1 136 ? 19.655 26.909 8.723 1.00 28.56 136 GLU A C 1
ATOM 1069 O O . GLU A 1 136 ? 19.174 27.375 7.700 1.00 28.56 136 GLU A O 1
ATOM 1074 N N . ALA A 1 137 ? 19.124 25.841 9.334 1.00 26.39 137 ALA A N 1
ATOM 1075 C CA . ALA A 1 137 ? 17.836 25.759 10.051 1.00 26.39 137 ALA A CA 1
ATOM 1076 C C . ALA A 1 137 ? 16.527 26.415 9.525 1.00 26.39 137 ALA A C 1
ATOM 1078 O O . ALA A 1 137 ? 16.459 27.592 9.201 1.00 26.39 137 ALA A O 1
ATOM 1079 N N . SER A 1 138 ? 15.437 25.667 9.801 1.00 31.59 138 SER A N 1
ATOM 1080 C CA . SER A 1 138 ? 14.033 26.087 10.041 1.00 31.59 138 SER A CA 1
ATOM 1081 C C . SER A 1 138 ? 13.152 26.386 8.822 1.00 31.59 138 SER A C 1
ATOM 1083 O O . SER A 1 138 ? 13.614 26.890 7.818 1.00 31.59 138 SER A O 1
ATOM 1085 N N . LYS A 1 139 ? 11.825 26.213 8.827 1.00 29.12 139 LYS A N 1
ATOM 1086 C CA . LYS A 1 139 ? 10.804 25.485 9.614 1.00 29.12 139 LYS A CA 1
ATOM 1087 C C . LYS A 1 139 ? 9.467 25.824 8.916 1.00 29.12 139 LYS A C 1
ATOM 1089 O O . LYS A 1 139 ? 9.282 26.964 8.517 1.00 29.12 139 LYS A O 1
ATOM 1094 N N . THR A 1 140 ? 8.554 24.851 8.836 1.00 26.42 140 THR A N 1
ATOM 1095 C CA . THR A 1 140 ? 7.068 24.957 8.815 1.00 26.42 140 THR A CA 1
ATOM 1096 C C . THR A 1 140 ? 6.358 26.120 8.094 1.00 26.42 140 THR A C 1
ATOM 1098 O O . THR A 1 140 ? 6.455 27.264 8.528 1.00 26.42 140 THR A O 1
ATOM 1101 N N . SER A 1 141 ? 5.391 25.798 7.222 1.00 29.88 141 SER A N 1
ATOM 1102 C CA . SER A 1 141 ? 4.106 26.518 7.217 1.00 29.88 141 SER A CA 1
ATOM 1103 C C . SER A 1 141 ? 2.926 25.658 6.736 1.00 29.88 141 SER A C 1
ATOM 1105 O O . SER A 1 141 ? 3.019 24.844 5.821 1.00 29.88 141 SER A O 1
ATOM 1107 N N . THR A 1 142 ? 1.824 25.829 7.459 1.00 27.58 142 THR A N 1
ATOM 1108 C CA . THR A 1 142 ? 0.506 25.202 7.352 1.00 27.58 142 THR A CA 1
ATOM 1109 C C . THR A 1 142 ? -0.296 25.767 6.177 1.00 27.58 142 THR A C 1
ATOM 1111 O O . THR A 1 142 ? -0.316 26.979 5.982 1.00 27.58 142 THR A O 1
ATOM 1114 N N . GLY A 1 143 ? -1.047 24.919 5.467 1.00 27.30 143 GLY A N 1
ATOM 1115 C CA . GLY A 1 143 ? -2.030 25.349 4.469 1.00 27.30 143 GLY A CA 1
ATOM 1116 C C . GLY A 1 143 ? -2.958 24.210 4.053 1.00 27.30 143 GLY A C 1
ATOM 1117 O O . GLY A 1 143 ? -2.564 23.298 3.338 1.00 27.30 143 GLY A O 1
ATOM 1118 N N . THR A 1 144 ? -4.192 24.257 4.540 1.00 35.09 144 THR A N 1
ATOM 1119 C CA . THR A 1 144 ? -5.308 23.363 4.219 1.00 35.09 144 THR A CA 1
ATOM 1120 C C . THR A 1 144 ? -5.709 23.450 2.745 1.00 35.09 144 THR A C 1
ATOM 1122 O O . THR A 1 144 ? -6.019 24.545 2.284 1.00 35.09 144 THR A O 1
ATOM 112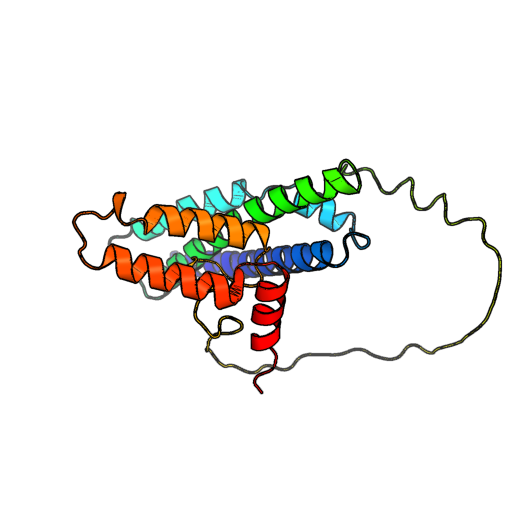5 N N . ASN A 1 145 ? -5.805 22.310 2.049 1.00 32.62 145 ASN A N 1
ATOM 1126 C CA . ASN A 1 145 ? -6.838 22.072 1.033 1.00 32.62 145 ASN A CA 1
ATOM 1127 C C . ASN A 1 145 ? -6.957 20.581 0.678 1.00 32.62 145 ASN A C 1
ATOM 1129 O O . ASN A 1 145 ? -6.030 19.943 0.187 1.00 32.62 145 ASN A O 1
ATOM 1133 N N . THR A 1 146 ? -8.146 20.038 0.912 1.00 39.84 146 THR A N 1
ATOM 1134 C CA . THR A 1 146 ? -8.602 18.732 0.441 1.00 39.84 146 THR A CA 1
ATOM 1135 C C . THR A 1 146 ? -8.914 18.822 -1.051 1.00 39.84 146 THR A C 1
ATOM 1137 O O . THR A 1 146 ? -10.006 19.255 -1.399 1.00 39.84 146 THR A O 1
ATOM 1140 N N . THR A 1 147 ? -8.004 18.415 -1.944 1.00 37.03 147 THR A N 1
ATOM 1141 C CA . THR A 1 147 ? -8.332 17.892 -3.292 1.00 37.03 147 THR A CA 1
ATOM 1142 C C . THR A 1 147 ? -7.136 17.109 -3.862 1.00 37.03 147 THR A C 1
ATOM 1144 O O . THR A 1 147 ? -6.032 17.631 -3.910 1.00 37.03 147 THR A O 1
ATOM 1147 N N . ALA A 1 148 ? -7.368 15.850 -4.256 1.00 47.34 148 ALA A N 1
ATOM 1148 C CA . ALA A 1 148 ? -6.600 15.028 -5.207 1.00 47.34 148 ALA A CA 1
ATOM 1149 C C . ALA A 1 148 ? -5.140 15.446 -5.526 1.00 47.34 148 ALA A C 1
ATOM 1151 O O . ALA A 1 148 ? -4.891 16.150 -6.498 1.00 47.34 148 ALA A O 1
ATOM 1152 N N . GLY A 1 149 ? -4.161 14.944 -4.769 1.00 46.78 149 GLY A N 1
ATOM 1153 C CA . GLY A 1 149 ? -2.739 15.097 -5.107 1.00 46.78 149 GLY A CA 1
ATOM 1154 C C . GLY A 1 149 ? -2.188 13.851 -5.807 1.00 46.78 149 GLY A C 1
ATOM 1155 O O . GLY A 1 149 ? -2.137 12.792 -5.187 1.00 46.78 149 GLY A O 1
ATOM 1156 N N . ASN A 1 150 ? -1.756 13.995 -7.065 1.00 63.06 150 ASN A N 1
ATOM 1157 C CA . ASN A 1 150 ? -1.038 13.024 -7.920 1.00 63.06 150 ASN A CA 1
ATOM 1158 C C . ASN A 1 150 ? -1.837 11.946 -8.687 1.00 63.06 150 ASN A C 1
ATOM 1160 O O . ASN A 1 150 ? -1.258 10.933 -9.079 1.00 63.06 150 ASN A O 1
ATOM 1164 N N . ASP A 1 151 ? -3.125 12.147 -8.990 1.00 72.25 151 ASP A N 1
ATOM 1165 C CA . ASP A 1 151 ? -3.848 11.236 -9.902 1.00 72.25 151 ASP A CA 1
ATOM 1166 C C . ASP A 1 151 ? -4.748 11.964 -10.923 1.00 72.25 151 ASP A C 1
ATOM 1168 O O . ASP A 1 151 ? -5.976 11.865 -10.854 1.00 72.25 151 ASP A O 1
ATOM 1172 N N . PRO A 1 152 ? -4.164 12.706 -11.884 1.00 72.75 152 PRO A N 1
ATOM 1173 C CA . PRO A 1 152 ? -4.906 13.605 -12.777 1.00 72.75 152 PRO A CA 1
ATOM 1174 C C . PRO A 1 152 ? -5.962 12.906 -13.647 1.00 72.75 152 PRO A C 1
ATOM 1176 O O . PRO A 1 152 ? -6.944 13.529 -14.040 1.00 72.75 152 PRO A O 1
ATOM 1179 N N . LYS A 1 153 ? -5.788 11.614 -13.944 1.00 79.31 153 LYS A N 1
ATOM 1180 C CA . LYS A 1 153 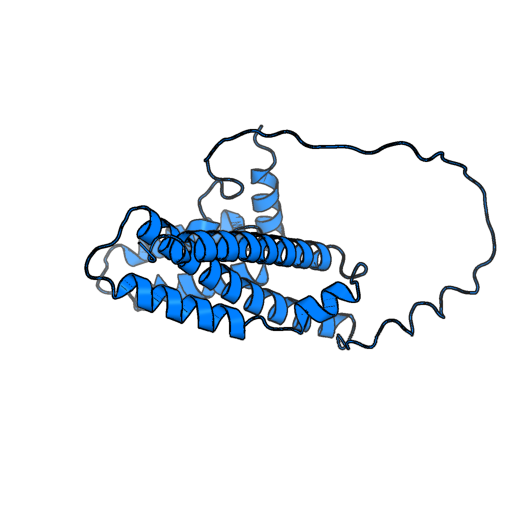? -6.743 10.800 -14.712 1.00 79.31 153 LYS A CA 1
ATOM 1181 C C . LYS A 1 153 ? -7.424 9.707 -13.877 1.00 79.31 153 LYS A C 1
ATOM 1183 O O . LYS A 1 153 ? -8.078 8.836 -14.447 1.00 79.31 153 LYS A O 1
ATOM 1188 N N . GLY A 1 154 ? -7.283 9.722 -12.548 1.00 83.06 154 GLY A N 1
ATOM 1189 C CA . GLY A 1 154 ? -7.936 8.745 -11.666 1.00 83.06 154 GLY A CA 1
ATOM 1190 C C . GLY A 1 154 ? -7.432 7.299 -11.821 1.00 83.06 154 GLY A C 1
ATOM 1191 O O . GLY A 1 154 ? -8.140 6.359 -11.459 1.00 83.06 154 GLY A O 1
ATOM 1192 N N . VAL A 1 155 ? -6.248 7.092 -12.403 1.00 84.06 155 VAL A N 1
ATOM 1193 C CA . VAL A 1 155 ? -5.679 5.770 -12.707 1.00 84.06 155 VAL A CA 1
ATOM 1194 C C . VAL A 1 155 ? -5.311 5.024 -11.427 1.00 84.06 155 VAL A C 1
ATOM 1196 O O . VAL A 1 155 ? -5.607 3.834 -11.302 1.00 84.06 155 VAL A O 1
ATOM 1199 N N . TYR A 1 156 ? -4.713 5.708 -10.451 1.00 85.62 156 TYR A N 1
ATOM 1200 C CA . TYR A 1 156 ? -4.396 5.113 -9.155 1.00 85.62 156 TYR A CA 1
ATOM 1201 C C . TYR A 1 156 ? -5.665 4.747 -8.386 1.00 85.62 156 TYR A C 1
ATOM 1203 O O . TYR A 1 156 ? -5.781 3.615 -7.910 1.00 85.62 156 TYR A O 1
ATOM 1211 N N . ALA A 1 157 ? -6.656 5.639 -8.360 1.00 85.62 157 ALA A N 1
ATOM 1212 C CA . ALA A 1 157 ? -7.959 5.356 -7.766 1.00 85.62 157 ALA A CA 1
ATOM 1213 C C . ALA A 1 157 ? -8.638 4.145 -8.437 1.00 85.62 157 ALA A C 1
ATOM 1215 O O . ALA A 1 157 ? -9.121 3.241 -7.756 1.00 85.62 157 ALA A O 1
ATOM 1216 N N . LEU A 1 158 ? -8.598 4.056 -9.772 1.00 86.31 158 LEU A N 1
ATOM 1217 C CA . LEU A 1 158 ? -9.178 2.944 -10.533 1.00 86.31 158 LEU A CA 1
ATOM 1218 C C . LEU A 1 158 ? -8.509 1.595 -10.226 1.00 86.31 158 LEU A C 1
ATOM 1220 O O . LEU A 1 158 ? -9.171 0.545 -10.222 1.00 86.31 158 LEU A O 1
ATOM 1224 N N . LEU A 1 159 ? -7.202 1.621 -9.964 1.00 85.31 159 LEU A N 1
ATOM 1225 C CA . LEU A 1 159 ? -6.404 0.464 -9.567 1.00 85.31 159 LEU A CA 1
ATOM 1226 C C . LEU A 1 159 ? -6.474 0.162 -8.059 1.00 85.31 159 LEU A C 1
ATOM 1228 O O . LEU A 1 159 ? -5.930 -0.859 -7.640 1.00 85.31 159 LEU A O 1
ATOM 1232 N N . ASN A 1 160 ? -7.179 0.981 -7.268 1.00 83.69 160 ASN A N 1
ATOM 1233 C CA . ASN A 1 160 ? -7.204 0.935 -5.799 1.00 83.69 160 ASN A CA 1
ATOM 1234 C C . ASN A 1 160 ? -5.799 1.029 -5.188 1.00 83.69 160 ASN A C 1
ATOM 1236 O O . ASN A 1 160 ? -5.419 0.283 -4.283 1.00 83.69 160 ASN A O 1
ATOM 1240 N N . LEU A 1 161 ? -5.007 1.934 -5.743 1.00 81.50 161 LEU A N 1
ATOM 1241 C CA . LEU A 1 161 ? -3.636 2.207 -5.367 1.00 81.50 161 LEU A CA 1
ATOM 1242 C C . LEU A 1 161 ? -3.545 3.630 -4.813 1.00 81.50 161 LEU A C 1
ATOM 1244 O O . LEU A 1 161 ? -4.234 4.530 -5.281 1.00 81.50 161 LEU A O 1
ATOM 1248 N N . SER A 1 162 ? -2.693 3.837 -3.812 1.00 79.56 162 SER A N 1
ATOM 1249 C CA . SER A 1 162 ? -2.425 5.167 -3.260 1.00 79.56 162 SER A CA 1
ATOM 1250 C C . SER A 1 162 ? -1.013 5.590 -3.664 1.00 79.56 162 SER A C 1
ATOM 1252 O O . SER A 1 162 ? -0.074 4.944 -3.198 1.00 79.56 162 SER A O 1
ATOM 1254 N N . PRO A 1 163 ? -0.828 6.626 -4.505 1.00 77.38 163 PRO A N 1
ATOM 1255 C CA . PRO A 1 163 ? 0.501 7.102 -4.871 1.00 77.38 163 PRO A CA 1
ATOM 1256 C C . PRO A 1 163 ? 1.269 7.672 -3.661 1.00 77.38 163 PRO A C 1
ATOM 1258 O O . PRO A 1 163 ? 0.644 8.121 -2.691 1.00 77.38 163 PRO A O 1
ATOM 1261 N N . PRO A 1 164 ? 2.616 7.683 -3.700 1.00 72.12 164 PRO A N 1
ATOM 1262 C CA . PRO A 1 164 ? 3.466 7.042 -4.713 1.00 72.12 164 PRO A CA 1
ATOM 1263 C C . PRO A 1 164 ? 3.358 5.501 -4.683 1.00 72.12 164 PRO A C 1
ATOM 1265 O O . PRO A 1 164 ? 3.226 4.906 -3.608 1.00 72.12 164 PRO A O 1
ATOM 1268 N N . VAL A 1 165 ? 3.361 4.857 -5.868 1.00 74.38 165 VAL A N 1
ATOM 1269 C CA . VAL A 1 165 ? 3.299 3.380 -6.052 1.00 74.38 165 VAL A CA 1
ATOM 1270 C C . VAL A 1 165 ? 4.478 2.855 -6.894 1.00 74.38 165 VAL A C 1
ATOM 1272 O O . VAL A 1 165 ? 4.850 3.495 -7.871 1.00 74.38 165 VAL A O 1
ATOM 1275 N N . PHE A 1 166 ? 5.069 1.694 -6.578 1.00 75.56 166 PHE A N 1
ATOM 1276 C CA . PHE A 1 166 ? 6.113 1.055 -7.400 1.00 75.56 166 PHE A CA 1
ATOM 1277 C C . PHE A 1 166 ? 5.540 0.597 -8.742 1.00 75.56 166 PHE A C 1
ATOM 1279 O O . PHE A 1 166 ? 4.438 0.047 -8.794 1.00 75.56 166 PHE A O 1
ATOM 1286 N N . PHE A 1 167 ? 6.300 0.730 -9.836 1.00 82.62 167 PHE A N 1
ATOM 1287 C CA . PHE A 1 167 ? 5.820 0.320 -11.165 1.00 82.62 167 PHE A CA 1
ATOM 1288 C C . PHE A 1 167 ? 5.406 -1.160 -11.218 1.00 82.62 167 PHE A C 1
ATOM 1290 O O . PHE A 1 167 ? 4.385 -1.498 -11.806 1.00 82.62 167 PHE A O 1
ATOM 1297 N N . GLN A 1 168 ? 6.127 -2.046 -10.530 1.00 78.31 168 GLN A N 1
ATOM 1298 C CA . GLN A 1 168 ? 5.785 -3.473 -10.468 1.00 78.31 168 GLN A CA 1
ATOM 1299 C C . GLN A 1 168 ? 4.462 -3.736 -9.727 1.00 78.31 168 GLN A C 1
ATOM 1301 O O . GLN A 1 168 ? 3.693 -4.609 -10.134 1.00 78.31 168 GLN A O 1
ATOM 1306 N N . VAL A 1 169 ? 4.156 -2.959 -8.682 1.00 78.75 169 VAL A N 1
ATOM 1307 C CA . VAL A 1 169 ? 2.859 -3.015 -7.982 1.00 78.75 169 VAL A CA 1
ATOM 1308 C C . VAL A 1 169 ? 1.746 -2.514 -8.902 1.00 78.75 169 VAL A C 1
ATOM 1310 O O . VAL A 1 169 ? 0.706 -3.162 -9.016 1.00 78.75 169 VAL A O 1
ATOM 1313 N N . VAL A 1 170 ? 1.991 -1.431 -9.646 1.00 84.00 170 VAL A N 1
ATOM 1314 C CA . VAL A 1 170 ? 1.072 -0.927 -10.680 1.00 84.00 170 VAL A CA 1
ATOM 1315 C C . VAL A 1 170 ? 0.801 -1.995 -11.745 1.00 84.00 170 VAL A C 1
ATOM 1317 O O . VAL A 1 170 ? -0.357 -2.296 -12.028 1.00 84.00 170 VAL A O 1
ATOM 1320 N N . GLN A 1 171 ? 1.831 -2.663 -12.274 1.00 85.06 171 GLN A N 1
ATOM 1321 C CA . GLN A 1 171 ? 1.673 -3.743 -13.258 1.00 85.06 171 GLN A CA 1
ATOM 1322 C C . GLN A 1 171 ? 0.859 -4.925 -12.717 1.00 85.06 171 GLN A C 1
ATOM 1324 O O . GLN A 1 171 ? 0.004 -5.474 -13.422 1.00 85.06 171 GLN A O 1
ATOM 1329 N N . LYS A 1 172 ? 1.087 -5.324 -11.461 1.00 82.44 172 LYS A N 1
ATOM 1330 C CA . LYS A 1 172 ? 0.292 -6.376 -10.814 1.00 82.44 172 LYS A CA 1
ATOM 1331 C C . LYS A 1 172 ? -1.165 -5.955 -10.625 1.00 82.44 172 LYS A C 1
ATOM 1333 O O . LYS A 1 172 ? -2.060 -6.747 -10.933 1.00 82.44 172 LYS A O 1
ATOM 1338 N N . ALA A 1 173 ? -1.416 -4.725 -10.178 1.00 85.50 173 ALA A N 1
ATOM 1339 C CA . ALA A 1 173 ? -2.764 -4.187 -10.024 1.00 85.50 173 ALA A CA 1
ATOM 1340 C C . ALA A 1 173 ? -3.496 -4.117 -11.372 1.00 85.50 173 ALA A C 1
ATOM 1342 O O . ALA A 1 173 ? -4.634 -4.579 -11.473 1.00 85.50 173 ALA A O 1
ATOM 1343 N N . ILE A 1 174 ? -2.818 -3.663 -12.433 1.00 87.12 174 ILE A N 1
ATOM 1344 C CA . ILE A 1 174 ? -3.329 -3.682 -13.809 1.00 87.12 174 ILE A CA 1
ATOM 1345 C C . ILE A 1 174 ? -3.691 -5.107 -14.219 1.00 87.12 174 ILE A C 1
ATOM 1347 O O . ILE A 1 174 ? -4.798 -5.346 -14.695 1.00 87.12 174 ILE A O 1
ATOM 1351 N N . LYS A 1 175 ? -2.800 -6.082 -13.999 1.00 85.94 175 LYS A N 1
ATOM 1352 C CA . LYS A 1 175 ? -3.065 -7.490 -14.330 1.00 85.94 175 LYS A CA 1
ATOM 1353 C C . LYS A 1 175 ? -4.302 -8.014 -13.596 1.00 85.94 175 LYS A C 1
ATOM 1355 O O . LYS A 1 175 ? -5.139 -8.666 -14.220 1.00 85.94 175 LYS A O 1
ATOM 1360 N N . LYS A 1 176 ? -4.441 -7.717 -12.300 1.00 87.00 176 LYS A N 1
ATOM 1361 C CA . LYS A 1 176 ? -5.599 -8.113 -11.482 1.00 87.00 176 LYS A CA 1
ATOM 1362 C C . LYS A 1 176 ? -6.889 -7.471 -11.998 1.00 87.00 176 LYS A C 1
ATOM 1364 O O . LYS A 1 176 ? -7.867 -8.180 -12.226 1.00 87.00 176 LYS A O 1
ATOM 1369 N N . LYS A 1 177 ? -6.878 -6.158 -12.248 1.00 86.94 177 LYS A N 1
ATOM 1370 C CA . LYS A 1 177 ? -8.035 -5.404 -12.752 1.00 86.94 177 LYS A CA 1
ATOM 1371 C C . LYS A 1 177 ? -8.441 -5.853 -14.158 1.00 86.94 177 LYS A C 1
ATOM 1373 O O . LYS A 1 177 ? -9.619 -6.090 -14.398 1.00 86.94 177 LYS A O 1
ATOM 1378 N N . ARG A 1 178 ? -7.472 -6.095 -15.045 1.00 87.12 178 ARG A N 1
ATOM 1379 C CA . ARG A 1 178 ? -7.682 -6.659 -16.388 1.00 87.12 178 ARG A CA 1
ATOM 1380 C C . ARG A 1 178 ? -8.401 -8.005 -16.330 1.00 87.12 178 ARG A C 1
ATOM 1382 O O . ARG A 1 178 ? -9.314 -8.250 -17.104 1.00 87.12 178 ARG A O 1
ATOM 1389 N N . MET A 1 179 ? -8.004 -8.881 -15.409 1.00 85.12 179 MET A N 1
ATOM 1390 C CA . MET A 1 179 ? -8.661 -10.180 -15.234 1.00 85.12 179 MET A CA 1
ATOM 1391 C C . MET A 1 179 ? -10.064 -10.066 -14.636 1.00 85.12 179 MET A C 1
ATOM 1393 O O . MET A 1 179 ? -10.893 -10.922 -14.921 1.00 85.12 179 MET A O 1
ATOM 1397 N N . ALA A 1 180 ? -10.331 -9.043 -13.822 1.00 87.12 180 ALA A N 1
ATOM 1398 C CA . ALA A 1 180 ? -11.656 -8.785 -13.264 1.00 87.12 180 ALA A CA 1
ATOM 1399 C C . ALA A 1 180 ? -12.622 -8.189 -14.302 1.00 87.12 180 ALA A C 1
ATOM 1401 O O . ALA A 1 180 ? -13.779 -8.583 -14.346 1.00 87.12 180 ALA A O 1
ATOM 1402 N N . LEU A 1 181 ? -12.137 -7.287 -15.162 1.00 86.38 181 LEU A N 1
ATOM 1403 C CA . LEU A 1 181 ? -12.925 -6.620 -16.207 1.00 86.38 181 LEU A CA 1
ATOM 1404 C C . LEU A 1 181 ? -13.025 -7.419 -17.514 1.00 86.38 181 LEU A C 1
ATOM 1406 O O . LEU A 1 181 ? -13.629 -6.946 -18.470 1.00 86.38 181 LEU A O 1
ATOM 1410 N N . HIS A 1 182 ? -12.414 -8.604 -17.600 1.00 88.12 182 HIS A N 1
ATOM 1411 C CA . HIS A 1 182 ? -12.371 -9.357 -18.851 1.00 88.12 182 HIS A CA 1
ATOM 1412 C C . HIS A 1 182 ? -13.795 -9.705 -19.335 1.00 88.12 182 HIS A C 1
ATOM 1414 O O . HIS A 1 182 ? -14.569 -10.245 -18.537 1.00 88.12 182 HIS A O 1
ATOM 1420 N N . PRO A 1 183 ? -14.146 -9.474 -20.616 1.00 88.50 183 PRO A N 1
ATOM 1421 C CA . PRO A 1 183 ? -15.499 -9.729 -21.126 1.00 88.50 183 PRO A CA 1
ATOM 1422 C C . PRO A 1 183 ? -15.952 -11.181 -20.941 1.00 88.50 183 PRO A C 1
ATOM 1424 O O . PRO A 1 183 ? -17.099 -11.440 -20.610 1.00 88.50 183 PRO A O 1
ATOM 1427 N N . ASP A 1 184 ? -15.023 -12.136 -21.047 1.00 87.69 184 ASP A N 1
ATOM 1428 C CA . ASP A 1 184 ? -15.309 -13.564 -20.828 1.00 87.69 184 ASP A CA 1
ATOM 1429 C C . ASP A 1 184 ? -15.763 -13.900 -19.394 1.00 87.69 184 ASP A C 1
ATOM 1431 O O . ASP A 1 184 ? -16.506 -14.853 -19.190 1.00 87.69 184 ASP A O 1
ATOM 1435 N N . LYS A 1 185 ? -15.361 -13.108 -18.389 1.00 85.81 185 LYS A N 1
ATOM 1436 C CA . LYS A 1 185 ? -15.848 -13.271 -17.008 1.00 85.81 185 LYS A CA 1
ATOM 1437 C C . LYS A 1 185 ? -17.132 -12.497 -16.726 1.00 85.81 185 LYS A C 1
ATOM 1439 O O . LYS A 1 185 ? -17.791 -12.777 -15.734 1.00 85.81 185 LYS A O 1
ATOM 1444 N N . ASN A 1 186 ? -17.473 -11.542 -17.586 1.00 88.44 186 ASN A N 1
ATOM 1445 C CA . ASN A 1 186 ? -18.609 -10.638 -17.436 1.00 88.44 186 ASN A CA 1
ATOM 1446 C C . ASN A 1 186 ? -19.531 -10.763 -18.660 1.00 88.44 186 ASN A C 1
ATOM 1448 O O . ASN A 1 186 ? -19.905 -9.764 -19.264 1.00 88.44 186 ASN A O 1
ATOM 1452 N N . ARG A 1 187 ? -19.857 -12.003 -19.055 1.00 86.62 187 ARG A N 1
ATOM 1453 C CA . ARG A 1 187 ? -20.623 -12.306 -20.285 1.00 86.62 187 ARG A CA 1
ATOM 1454 C C . ARG A 1 187 ? -22.041 -11.735 -20.249 1.00 86.62 187 ARG A C 1
ATOM 1456 O O . ARG A 1 187 ? -22.608 -11.455 -21.298 1.00 86.62 187 ARG A O 1
ATOM 1463 N N . ASP A 1 188 ? -22.571 -11.556 -19.043 1.00 90.31 188 ASP A N 1
ATOM 1464 C CA . ASP A 1 188 ? -23.911 -11.027 -18.795 1.00 90.31 188 ASP A CA 1
ATOM 1465 C C . ASP A 1 188 ? -23.954 -9.487 -18.815 1.00 90.31 188 ASP A C 1
ATOM 1467 O O . ASP A 1 188 ? -25.037 -8.905 -18.850 1.00 90.31 188 ASP A O 1
ATOM 1471 N N . ASP A 1 189 ? -22.794 -8.811 -18.804 1.00 84.88 189 ASP A N 1
ATOM 1472 C CA . ASP A 1 189 ? -22.703 -7.353 -18.910 1.00 84.88 189 ASP A CA 1
ATOM 1473 C C . ASP A 1 189 ? -22.405 -6.949 -20.367 1.00 84.88 189 ASP A C 1
ATOM 1475 O O . ASP A 1 189 ? -21.268 -7.098 -20.833 1.00 84.88 189 ASP A O 1
ATOM 1479 N N . PRO A 1 190 ? -23.383 -6.378 -21.098 1.00 87.19 190 PRO A N 1
ATOM 1480 C CA . PRO A 1 190 ? -23.187 -5.957 -22.483 1.00 87.19 190 PRO A CA 1
ATOM 1481 C C . PRO A 1 190 ? -22.150 -4.831 -22.629 1.00 87.19 190 PRO A C 1
ATOM 1483 O O . PRO A 1 190 ? -21.644 -4.613 -23.725 1.00 87.19 190 PRO A O 1
ATOM 1486 N N . THR A 1 191 ? -21.799 -4.135 -21.540 1.00 90.69 191 THR A N 1
ATOM 1487 C CA . THR A 1 191 ? -20.800 -3.052 -21.522 1.00 90.69 191 THR A CA 1
ATOM 1488 C C . THR A 1 191 ? -19.398 -3.518 -21.117 1.00 90.69 191 THR A C 1
ATOM 1490 O O . THR A 1 191 ? -18.466 -2.710 -21.081 1.00 90.69 191 THR A O 1
ATOM 1493 N N . ALA A 1 192 ? -19.201 -4.809 -20.822 1.00 84.00 192 ALA A N 1
ATOM 1494 C CA . ALA A 1 192 ? -17.921 -5.329 -20.340 1.00 84.00 192 ALA A CA 1
ATOM 1495 C C . ALA A 1 192 ? -16.775 -5.137 -21.345 1.00 84.00 192 ALA A C 1
ATOM 1497 O O . ALA A 1 192 ? -15.665 -4.780 -20.951 1.00 84.00 192 ALA A O 1
ATOM 1498 N N . ALA A 1 193 ? -17.044 -5.333 -22.641 1.00 86.31 193 ALA A N 1
ATOM 1499 C CA . ALA A 1 193 ? -16.066 -5.117 -23.708 1.00 86.31 193 ALA A CA 1
ATOM 1500 C C . ALA A 1 193 ? -15.614 -3.653 -23.781 1.00 86.31 193 ALA A C 1
ATOM 1502 O O . ALA A 1 193 ? -14.412 -3.382 -23.806 1.00 86.31 193 ALA A O 1
ATOM 1503 N N . ASP A 1 194 ? -16.564 -2.719 -23.718 1.00 90.38 194 ASP A N 1
ATOM 1504 C CA . ASP A 1 194 ? -16.280 -1.286 -23.773 1.00 90.38 194 ASP A CA 1
ATOM 1505 C C . ASP A 1 194 ? -15.504 -0.821 -22.538 1.00 90.38 194 ASP A C 1
ATOM 1507 O O . ASP A 1 194 ? -14.491 -0.134 -22.659 1.00 90.38 194 ASP A O 1
ATOM 1511 N N . ARG A 1 195 ? -15.916 -1.252 -21.339 1.00 86.69 195 ARG A N 1
ATOM 1512 C CA . ARG A 1 195 ? -15.217 -0.944 -20.077 1.00 86.69 195 ARG A CA 1
ATOM 1513 C C . ARG A 1 195 ? -13.798 -1.505 -20.059 1.00 86.69 195 ARG A C 1
ATOM 1515 O O . ARG A 1 195 ? -12.876 -0.843 -19.584 1.00 86.69 195 ARG A O 1
ATOM 1522 N N . PHE A 1 196 ? -13.612 -2.713 -20.587 1.00 89.75 196 PHE A N 1
ATOM 1523 C CA . PHE A 1 196 ? -12.296 -3.324 -20.723 1.00 89.75 196 PHE A CA 1
ATOM 1524 C C . PHE A 1 196 ? -11.406 -2.538 -21.692 1.00 89.75 196 PHE A C 1
ATOM 1526 O O . PHE A 1 196 ? -10.257 -2.248 -21.362 1.00 89.75 196 PHE A O 1
ATOM 1533 N N . ALA A 1 197 ? -11.933 -2.156 -22.858 1.00 88.50 197 ALA A N 1
ATOM 1534 C CA . ALA A 1 197 ? -11.202 -1.368 -23.846 1.00 88.50 197 ALA A CA 1
ATOM 1535 C C . ALA A 1 197 ? -10.812 0.013 -23.297 1.00 88.50 197 ALA A C 1
ATOM 1537 O O . ALA A 1 197 ? -9.654 0.408 -23.414 1.00 88.50 197 ALA A O 1
ATOM 1538 N N . GLN A 1 198 ? -11.739 0.703 -22.624 1.00 88.75 198 GLN A N 1
ATOM 1539 C CA . GLN A 1 198 ? -11.480 1.986 -21.963 1.00 88.75 198 GLN A CA 1
ATOM 1540 C C . GLN A 1 198 ? -10.384 1.864 -20.899 1.00 88.75 198 GLN A C 1
ATOM 1542 O O . GLN A 1 198 ? -9.465 2.681 -20.861 1.00 88.75 198 GLN A O 1
ATOM 1547 N N . PHE A 1 199 ? -10.436 0.817 -20.069 1.00 90.25 199 PHE A N 1
ATOM 1548 C CA . PHE A 1 199 ? -9.401 0.551 -19.072 1.00 90.25 199 PHE A CA 1
ATOM 1549 C C . PHE A 1 199 ? -8.028 0.309 -19.715 1.00 90.25 199 PHE A C 1
ATOM 1551 O O . PHE A 1 199 ? -7.034 0.887 -19.279 1.00 90.25 199 PHE A O 1
ATOM 1558 N N . MET A 1 200 ? -7.962 -0.526 -20.755 1.00 89.56 200 MET A N 1
ATOM 1559 C CA . MET A 1 200 ? -6.703 -0.846 -21.432 1.00 89.56 200 MET A CA 1
ATOM 1560 C C . MET A 1 200 ? -6.106 0.369 -22.147 1.00 89.56 200 MET A C 1
ATOM 1562 O O . MET A 1 200 ? -4.903 0.591 -22.027 1.00 89.56 200 MET A O 1
ATOM 1566 N N . ALA A 1 201 ? -6.932 1.179 -22.815 1.00 88.44 201 ALA A N 1
ATOM 1567 C CA . ALA A 1 201 ? -6.497 2.417 -23.458 1.00 88.44 201 ALA A CA 1
ATOM 1568 C C . ALA A 1 201 ? -5.940 3.418 -22.434 1.00 88.44 201 ALA A C 1
ATOM 1570 O O . ALA A 1 201 ? -4.853 3.961 -22.627 1.00 88.44 201 AL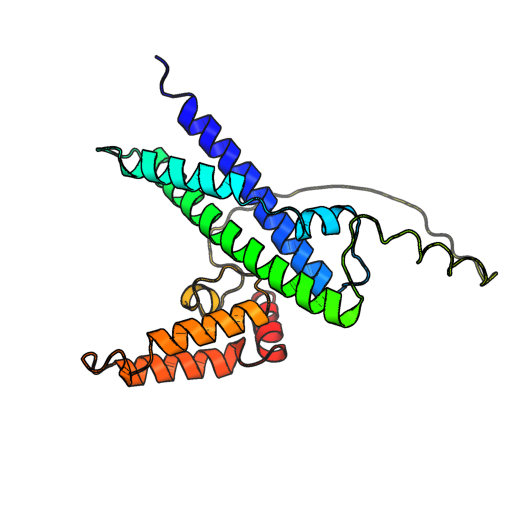A A O 1
ATOM 1571 N N . LEU A 1 202 ? -6.636 3.601 -21.305 1.00 88.06 202 LEU A N 1
ATOM 1572 C CA . LEU A 1 202 ? -6.183 4.480 -20.227 1.00 88.06 202 LEU A CA 1
ATOM 1573 C C . LEU A 1 202 ? -4.842 4.014 -19.642 1.00 88.06 202 LEU A C 1
ATOM 1575 O O . LEU A 1 202 ? -3.939 4.827 -19.442 1.00 88.06 202 LEU A O 1
ATOM 1579 N N . VAL A 1 203 ? -4.685 2.710 -19.392 1.00 88.69 203 VAL A N 1
ATOM 1580 C CA . VAL A 1 203 ? -3.422 2.132 -18.910 1.00 88.69 203 VAL A CA 1
ATOM 1581 C C . VAL A 1 203 ? -2.306 2.331 -19.927 1.00 88.69 203 VAL A C 1
ATOM 1583 O O . VAL A 1 203 ? -1.221 2.764 -19.550 1.00 88.69 203 VAL A O 1
ATOM 1586 N N . GLU A 1 204 ? -2.544 2.037 -21.203 1.00 87.19 204 GLU A N 1
ATOM 1587 C CA . GLU A 1 204 ? -1.539 2.191 -22.253 1.00 87.19 204 GLU A CA 1
ATOM 1588 C C . GLU A 1 204 ? -1.085 3.644 -22.400 1.00 87.19 204 GLU A C 1
ATOM 1590 O O . GLU A 1 204 ? 0.106 3.892 -22.586 1.00 87.19 204 GLU A O 1
ATOM 1595 N N . GLU A 1 205 ? -1.998 4.602 -22.270 1.00 86.19 205 GLU A N 1
ATOM 1596 C CA . GLU A 1 205 ? -1.688 6.027 -22.341 1.00 86.19 205 GLU A CA 1
ATOM 1597 C C . GLU A 1 205 ? -0.868 6.511 -21.130 1.00 86.19 205 GLU A C 1
ATOM 1599 O O . GLU A 1 205 ? 0.010 7.357 -21.286 1.00 86.19 205 GLU A O 1
ATOM 1604 N N . THR A 1 206 ? -1.114 5.966 -19.932 1.00 85.88 206 THR A N 1
ATOM 1605 C CA . THR A 1 206 ? -0.621 6.550 -18.668 1.00 85.88 206 THR A CA 1
ATOM 1606 C C . THR A 1 206 ? 0.454 5.739 -17.953 1.00 85.88 206 THR A C 1
ATOM 1608 O O . THR A 1 206 ? 1.452 6.298 -17.525 1.00 85.88 206 THR A O 1
ATOM 1611 N N . MET A 1 207 ? 0.283 4.426 -17.801 1.00 86.56 207 MET A N 1
ATOM 1612 C CA . MET A 1 207 ? 1.116 3.579 -16.930 1.00 86.56 207 MET A CA 1
ATOM 1613 C C . MET A 1 207 ? 1.506 2.249 -17.580 1.00 86.56 207 MET A C 1
ATOM 1615 O O . MET A 1 207 ? 1.864 1.293 -16.896 1.00 86.56 207 MET A O 1
ATOM 1619 N N . GLY A 1 208 ? 1.430 2.155 -18.909 1.00 79.94 208 GLY A N 1
ATOM 1620 C CA . GLY A 1 208 ? 1.767 0.933 -19.640 1.00 79.94 208 GLY A CA 1
ATOM 1621 C C . GLY A 1 208 ? 3.254 0.569 -19.554 1.00 79.94 208 GLY A C 1
ATOM 1622 O O . GLY A 1 208 ? 3.611 -0.606 -19.630 1.00 79.94 208 GLY A O 1
ATOM 1623 N N . THR A 1 209 ? 4.123 1.562 -19.355 1.00 83.81 209 THR A N 1
ATOM 1624 C CA . THR A 1 209 ? 5.578 1.404 -19.210 1.00 83.81 209 THR A CA 1
ATOM 1625 C C . THR A 1 209 ? 6.091 2.207 -18.015 1.00 83.81 209 THR A C 1
ATOM 1627 O O . THR A 1 209 ? 5.411 3.120 -17.543 1.00 83.81 209 THR A O 1
ATOM 1630 N N . ALA A 1 210 ? 7.297 1.878 -17.533 1.00 80.56 210 ALA A N 1
ATOM 1631 C CA . ALA A 1 210 ? 7.928 2.597 -16.423 1.00 80.56 210 ALA A CA 1
ATOM 1632 C C . ALA A 1 210 ? 8.096 4.091 -16.749 1.00 80.56 210 ALA A C 1
ATOM 1634 O O . ALA A 1 210 ? 7.726 4.931 -15.939 1.00 80.56 210 ALA A O 1
ATOM 1635 N N . GLU A 1 211 ? 8.529 4.403 -17.975 1.00 81.88 211 GLU A N 1
ATOM 1636 C CA . GLU A 1 211 ? 8.669 5.775 -18.481 1.00 81.88 211 GLU A CA 1
ATOM 1637 C C . GLU A 1 211 ? 7.326 6.524 -18.520 1.00 81.88 211 GLU A C 1
ATOM 1639 O O . GLU A 1 211 ? 7.247 7.690 -18.143 1.00 81.88 211 GLU A O 1
ATOM 1644 N N . LYS A 1 212 ? 6.241 5.867 -18.954 1.00 85.69 212 LYS A N 1
ATOM 1645 C CA . LYS A 1 212 ? 4.910 6.492 -18.975 1.00 85.69 212 LYS A CA 1
ATOM 1646 C C . LYS A 1 212 ? 4.409 6.773 -17.562 1.00 85.69 212 LYS A C 1
ATOM 1648 O O . LYS A 1 212 ? 3.922 7.871 -17.317 1.00 85.69 212 LYS A O 1
ATOM 1653 N N . LYS A 1 213 ? 4.598 5.831 -16.632 1.00 84.94 213 LYS A N 1
ATOM 1654 C CA . LYS A 1 213 ? 4.260 6.038 -15.220 1.00 84.94 213 LYS A CA 1
ATOM 1655 C C . LYS A 1 213 ? 5.054 7.198 -14.624 1.00 84.94 213 LYS A C 1
ATOM 1657 O O . LYS A 1 213 ? 4.467 8.030 -13.951 1.00 84.94 213 LYS A O 1
ATOM 1662 N N . GLU A 1 214 ? 6.356 7.265 -14.874 1.00 82.69 214 GLU A N 1
ATOM 1663 C CA . GLU A 1 214 ? 7.195 8.362 -14.388 1.00 82.69 214 GLU A CA 1
ATOM 1664 C C . GLU A 1 214 ? 6.723 9.714 -14.941 1.00 82.69 214 GLU A C 1
ATOM 1666 O O . GLU A 1 214 ? 6.542 10.661 -14.180 1.00 82.69 214 GLU A O 1
ATOM 1671 N N . LYS A 1 215 ? 6.407 9.786 -16.242 1.00 83.00 215 LYS A N 1
ATOM 1672 C CA . LYS A 1 215 ? 5.792 10.979 -16.846 1.00 83.00 215 LYS A CA 1
ATOM 1673 C C . LYS A 1 215 ? 4.432 11.304 -16.240 1.00 83.00 215 LYS A C 1
ATOM 1675 O O . LYS A 1 215 ? 4.128 12.474 -16.062 1.00 83.00 215 LYS A O 1
ATOM 1680 N N . TYR A 1 216 ? 3.613 10.304 -15.931 1.00 83.69 216 TYR A N 1
ATOM 1681 C CA . TYR A 1 216 ? 2.311 10.497 -15.298 1.00 83.69 216 TYR A CA 1
ATOM 1682 C C . TYR A 1 216 ? 2.445 11.034 -13.866 1.00 83.69 216 TYR A C 1
ATOM 1684 O O . TYR A 1 216 ? 1.745 11.975 -13.498 1.00 83.69 216 TYR A O 1
ATOM 1692 N N . ASP A 1 217 ? 3.382 10.482 -13.093 1.00 80.69 217 ASP A N 1
ATOM 1693 C CA . ASP A 1 217 ? 3.693 10.919 -11.730 1.00 80.69 217 ASP A CA 1
ATOM 1694 C C . ASP A 1 217 ? 4.279 12.341 -11.724 1.00 80.69 217 ASP A C 1
ATOM 1696 O O . ASP A 1 217 ? 3.899 13.160 -10.891 1.00 80.69 217 ASP A O 1
ATOM 1700 N N . GLY A 1 218 ? 5.147 12.663 -12.691 1.00 69.69 218 GLY A N 1
ATOM 1701 C CA . GLY A 1 218 ? 5.735 13.996 -12.860 1.00 69.69 218 GLY A CA 1
ATOM 1702 C C . GLY A 1 218 ? 4.764 15.040 -13.425 1.00 69.69 218 GLY A C 1
ATOM 1703 O O . GLY A 1 218 ? 4.793 16.197 -13.009 1.00 69.69 218 GLY A O 1
ATOM 1704 N N . ALA A 1 219 ? 3.851 14.652 -14.320 1.00 62.75 219 ALA A N 1
ATOM 1705 C CA . ALA A 1 219 ? 2.832 15.548 -14.874 1.00 62.75 219 ALA A CA 1
ATOM 1706 C C . ALA A 1 219 ? 1.805 16.003 -13.821 1.00 62.75 219 ALA A C 1
ATOM 1708 O O . ALA A 1 219 ? 1.206 17.063 -13.982 1.00 62.75 219 ALA A O 1
ATOM 1709 N N . GLY A 1 220 ? 1.633 15.250 -12.728 1.00 52.50 220 GLY A N 1
ATOM 1710 C CA . GLY A 1 220 ? 0.841 15.672 -11.567 1.00 52.50 220 GLY A CA 1
ATOM 1711 C C . GLY A 1 220 ? 1.497 16.768 -10.714 1.00 52.50 220 GLY A C 1
ATOM 1712 O O . GLY A 1 220 ? 0.797 17.444 -9.969 1.00 52.50 220 GLY A O 1
ATOM 1713 N N . ILE A 1 221 ? 2.815 16.971 -10.847 1.00 45.59 221 ILE A N 1
ATOM 1714 C CA . ILE A 1 221 ? 3.606 17.956 -10.083 1.00 45.59 221 ILE A CA 1
ATOM 1715 C C . ILE A 1 221 ? 3.758 19.283 -10.863 1.00 45.59 221 ILE A C 1
ATOM 1717 O O . ILE A 1 221 ? 4.084 20.312 -10.279 1.00 45.59 221 ILE A O 1
ATOM 1721 N N . GLY A 1 222 ? 3.486 19.287 -12.175 1.00 37.41 222 GLY A N 1
ATOM 1722 C CA . GLY A 1 222 ? 3.760 20.411 -13.083 1.00 37.41 222 GLY A CA 1
ATOM 1723 C C . GLY A 1 222 ? 2.555 21.218 -13.581 1.00 37.41 222 GLY A C 1
ATOM 1724 O O . GLY A 1 222 ? 2.721 22.000 -14.513 1.00 37.41 222 GLY A O 1
ATOM 1725 N N . ALA A 1 223 ? 1.356 21.041 -13.020 1.00 33.09 223 ALA A N 1
ATOM 1726 C CA . ALA A 1 223 ? 0.197 21.882 -13.338 1.00 33.09 223 ALA A CA 1
ATOM 1727 C C . ALA A 1 223 ? -0.076 22.875 -12.196 1.00 33.09 223 ALA A C 1
ATOM 1729 O O . ALA A 1 223 ? -1.053 22.737 -11.460 1.00 33.09 223 ALA A O 1
ATOM 1730 N N . ALA A 1 224 ? 0.824 23.847 -12.046 1.00 32.31 224 ALA A N 1
ATOM 1731 C CA . ALA A 1 224 ? 0.598 25.096 -11.324 1.00 32.31 224 ALA A CA 1
ATOM 1732 C C . ALA A 1 224 ? 0.786 26.263 -12.298 1.00 32.31 224 ALA A C 1
ATOM 1734 O O . ALA A 1 224 ? 1.771 26.215 -13.072 1.00 32.31 224 ALA A O 1
#

=== Feature glossary ===
The record interleaves many kinds of information about one protein. Here is each kind framed as the question it answers.

Q: What known structures does this most resemble?
A: Structural nearest neighbors (via Foldseek easy-search vs the PDB). Reported per hit: target PDB id, E-value, and alignment TM-score. A TM-score above ~0.5 is the conventional threshold for 'same fold'.

Q: Where is each backbone atom in 3D?
A: The mmCIF table is the protein's shape written out atom by atom. For each backbone N, Cα, C, and carbonyl O, it records an (x, y, z) coordinate triple in Å plus the residue type, chain letter, and residue number.

Q: What are the backbone torsion angles?
A: The φ/ψ torsion pair specifies the backbone conformation at each residue. φ rotates about the N–Cα bond, ψ about the Cα–C bond. Steric clashes forbid most of the (φ, ψ) plane — the allowed regions (α-helix basin, β-sheet basin, left-handed helix) are the Ramachandran-allowed regions.

Q: Which residues are buried vs exposed?
A: Solvent-accessible surface area (SASA) is the area in Å² traced out by the centre of a 1.4 Å probe sphere (a water molecule) rolled over the protein's van der Waals surface (Shrake–Rupley / Lee–Richards construction). Buried residues have near-zero SASA; fully exposed residues can exceed 200 Å². The total SASA scales roughly with the number of surface residues.

Q: How confident is the AlphaFold model at each residue?
A: pLDDT is the predicted lDDT-Cα score: AlphaFold's confidence that the local environment of each residue (all inter-atomic distances within 15 Å) is correctly placed. It is a per-residue number between 0 and 100, with higher meaning more reliable.

Q: What does the local fold look like, residue by residue?
A: 3Di is Foldseek's structural alphabet. Each residue is assigned one of twenty discrete states based on how its Cα sits relative to its spatial (not sequential) neighbors. Aligning 3Di strings finds structural homologs roughly as well as full 3D superposition, but orders of magnitude faster.

Q: How big and how compact is the whole molecule?
A: Radius of gyration (Rg) is the root-mean-square distance of Cα atoms from their centroid — a single number for overall size and compactness. A globular domain of N residues has Rg ≈ 2.2·N^0.38 Å; an extended or disordered chain has a much larger Rg. The Cα contact count is the number of residue pairs whose Cα atoms are within 8 Å and are more than four positions apart in sequence — a standard proxy for tertiary packing density. The bounding box is the smallest axis-aligned box enclosing all Cα atoms.

Q: Which residues are in helices, strands, or loops?
A: DSSP 8-state secondary structure assigns each residue one of H (α-helix), G (3₁₀-helix), I (π-helix), E (extended β-strand), B (isolated β-bridge), T (hydrogen-bonded turn), S (bend), or '-' (coil). The assignment is computed from backbone hydrogen-bond geometry via the Kabsch–Sander algorithm.

Q: How mobile is each atom in the crystal?
A: Crystallographic B-factors measure how much each atom's electron density is smeared out, in Å². They rise in mobile loops and surface residues and fall in the buried interior. In AlphaFold models this column is repurposed to hold pLDDT instead.

Q: What if only a Cα trace is available?
A: P-SEA three-state annotation labels each residue as helix, strand, or coil based purely on the geometry of the Cα trace. It serves as a fallback when the full backbone (and thus DSSP) is unavailable.

Q: What family and function is it annotated with?
A: Database cross-references. InterPro integrates a dozen domain/family signature databases into unified entries with residue-range hits. GO terms attach function/process/location labels with evidence codes. CATH codes position the fold in a four-level structural taxonomy. Organism is the NCBI-taxonomy species name.

Q: Are the domains correctly placed relative to each other?
A: Predicted Aligned Error (PAE) is an AlphaFold confidence matrix: entry (i, j) is the expected error in the position of residue j, in ångströms, when the prediction is superimposed on the true structure at residue i. Low PAE within a block of residues means that block is internally rigid and well-predicted; high PAE between two blocks means their relative placement is uncertain even if each block individually is confident.

Q: What do the diagnostic plots show?
A: Three diagnostic plots accompany the record. The Cα contact map visualizes the tertiary structure as a 2D adjacency matrix (8 Å cutoff, sequence-local contacts suppressed). The Ramachandran plot shows the distribution of backbone (φ, ψ) torsions, with points in the α and β basins reflecting secondary structure content. The PAE plot shows AlphaFold's inter-residue confidence as a color matrix.

Q: What is the amino-acid chain?
A: Primary structure: the covalent order of the twenty standard amino acids along the backbone. Two proteins with the same sequence will (almost always) fold to the same structure; two with 30% identity often share a fold but not the details.

Q: What do the rendered images show?
A: The six renders are orthographic views along the three Cartesian axes in both directions. Representation (cartoon, sticks, or surface) and color scheme (sequence-rainbow or by-chain) vary across proteins so the training set covers all the common visualization conventions.